Protein AF-A0A1X6ZEK3-F1 (afdb_monomer_lite)

Secondary structure (DSSP, 8-state):
-----THHHHHHHHHHHHHHHHHHHHHHHHHHHHHHHHHHHHHHHHHHHHHHHHHHHHHHHHHHS----S---HHHHHHHHHHHHHHHHHHHHHHHHHHHHHHHHHHHHHHHHHHHHHHHHTTHHHHHHHHHTTPPPSS--HHHHHHHHHHHHHHHHHHHHHHHHHHHH-TT--HHHHHHHHHHHHHHHHHHHHHHHHHHH-PPPP-----TTS-----------

Organism: NCBI:txid1247867

Radius of gyration: 30.58 Å; chains: 1; bounding box: 97×25×95 Å

Sequence (225 aa):
MACKDNSTIDDEERTTLLEDFNLLRSRIEHEDTLVNHRLSWLMSFMGFLFAAYAFSFMAEATSLGVDIPGNSNSDQAAGIISLQKSIKVMRVLMELIGVGAAAVALLGICAANRATLDSTEGSDGKFEKLREYHFLFPIGHKATNRAGMIASTLFPCIIFTFWSTLLLTNKYAEPSDIAMVAVVILFFVLIFAFVVFECLLKTPKPNTIPNNASSKGSKGDADVH

pLDDT: mean 82.93, std 11.45, range [53.16, 98.0]

Foldseek 3Di:
DDDDPPVVVVVVLVVVLVVLLVVLLVLLVVLVVVLVVLLVVLVVLVVVLVVLLVVLVVVVVVLVPPPPPDDDDPVVVVVSVVVNVVSLVVNLVSLVVQLVSLVVSLVSLLVSLVVNVVSVVVCVVVCVVVVVVVDDDSDPDPVVSLVVSCVSNVSSVVSNVVSLVVNLPSPPQDPVNNVVSVVVVVVVVVVVVVSCCCSPVPDPDPPPPPPPVDDPPDDDDDDDD

Structure (mmCIF, N/CA/C/O backbone):
data_AF-A0A1X6ZEK3-F1
#
_entry.id   AF-A0A1X6ZEK3-F1
#
loop_
_atom_site.group_PDB
_atom_site.id
_atom_site.type_symbol
_atom_site.label_atom_id
_atom_site.label_alt_id
_atom_site.label_comp_id
_atom_site.label_asym_id
_atom_site.label_entity_id
_atom_site.label_seq_id
_atom_site.pdbx_PDB_ins_code
_atom_site.Cartn_x
_atom_site.Cartn_y
_atom_site.Cartn_z
_atom_site.occupancy
_atom_site.B_iso_or_equiv
_atom_site.auth_seq_id
_atom_site.auth_comp_id
_atom_site.auth_asym_id
_atom_site.auth_atom_id
_atom_site.pdbx_PDB_model_num
ATOM 1 N N . MET A 1 1 ? -32.793 -13.549 55.809 1.00 59.78 1 MET A N 1
ATOM 2 C CA . MET A 1 1 ? -32.823 -12.628 54.656 1.00 59.78 1 MET A CA 1
ATOM 3 C C . MET A 1 1 ? -31.425 -12.044 54.543 1.00 59.78 1 MET A C 1
ATOM 5 O O . MET A 1 1 ? -31.070 -11.191 55.340 1.00 59.78 1 MET A O 1
ATOM 9 N N . ALA A 1 2 ? -30.576 -12.642 53.707 1.00 59.53 2 ALA A N 1
ATOM 10 C CA . ALA A 1 2 ? -29.185 -12.222 53.563 1.00 59.53 2 ALA A CA 1
ATOM 11 C C . ALA A 1 2 ? -29.138 -11.063 52.561 1.00 59.53 2 ALA A C 1
ATOM 13 O O . ALA A 1 2 ? -29.513 -11.243 51.403 1.00 59.53 2 ALA A O 1
ATOM 14 N N . CYS A 1 3 ? -28.747 -9.877 53.026 1.00 60.38 3 CYS A N 1
ATOM 15 C CA . CYS A 1 3 ? -28.446 -8.750 52.153 1.00 60.38 3 CYS A CA 1
ATOM 16 C C . CYS A 1 3 ? -27.165 -9.116 51.395 1.00 60.38 3 CYS A C 1
ATOM 18 O O . CYS A 1 3 ? -26.126 -9.327 52.017 1.00 60.38 3 CYS A O 1
ATOM 20 N N . LYS A 1 4 ? -27.260 -9.311 50.081 1.00 62.06 4 LYS A N 1
ATOM 21 C CA . LYS A 1 4 ? -26.099 -9.589 49.236 1.00 62.06 4 LYS A CA 1
ATOM 22 C C . LYS A 1 4 ? -25.363 -8.258 49.070 1.00 62.06 4 LYS A C 1
ATOM 24 O O . LYS A 1 4 ? -25.959 -7.313 48.561 1.00 62.06 4 LYS A O 1
ATOM 29 N N . ASP A 1 5 ? -24.132 -8.169 49.569 1.00 68.94 5 ASP A N 1
ATOM 30 C CA . ASP A 1 5 ? -23.333 -6.943 49.509 1.00 68.94 5 ASP A CA 1
ATOM 31 C C . ASP A 1 5 ? -23.137 -6.513 48.052 1.00 68.94 5 ASP A C 1
ATOM 33 O O . ASP A 1 5 ? -22.519 -7.218 47.247 1.00 68.94 5 ASP A O 1
ATOM 37 N N . ASN A 1 6 ? -23.673 -5.336 47.726 1.00 71.25 6 ASN A N 1
ATOM 38 C CA . ASN A 1 6 ? -23.661 -4.742 46.388 1.00 71.25 6 ASN A CA 1
ATOM 39 C C . ASN A 1 6 ? -22.234 -4.473 45.860 1.00 71.25 6 ASN A C 1
ATOM 41 O O . ASN A 1 6 ? -22.070 -4.232 44.671 1.00 71.25 6 ASN A O 1
ATOM 45 N N . SER A 1 7 ? -21.210 -4.526 46.722 1.00 74.81 7 SER A N 1
ATOM 46 C CA . SER A 1 7 ? -19.799 -4.345 46.355 1.00 74.81 7 SER A CA 1
ATOM 47 C C . SER A 1 7 ? -19.230 -5.509 45.541 1.00 74.81 7 SER A C 1
ATOM 49 O O . SER A 1 7 ? -18.422 -5.291 44.651 1.00 74.81 7 SER A O 1
ATOM 51 N N . THR A 1 8 ? -19.682 -6.740 45.793 1.00 75.31 8 THR A N 1
ATOM 52 C CA . THR A 1 8 ? -19.134 -7.934 45.117 1.00 75.31 8 THR A CA 1
ATOM 53 C C . THR A 1 8 ? -19.543 -8.044 43.648 1.00 75.31 8 THR A C 1
ATOM 55 O O . THR A 1 8 ? -18.807 -8.606 42.843 1.00 75.31 8 THR A O 1
ATOM 58 N N . ILE A 1 9 ? -20.707 -7.492 43.294 1.00 72.94 9 ILE A N 1
ATOM 59 C CA . ILE A 1 9 ? -21.233 -7.503 41.921 1.00 72.94 9 ILE A CA 1
ATOM 60 C C . ILE A 1 9 ? -20.447 -6.520 41.034 1.00 72.94 9 ILE A C 1
ATOM 62 O O . ILE A 1 9 ? -20.229 -6.805 39.859 1.00 72.94 9 ILE A O 1
ATOM 66 N N . ASP A 1 10 ? -19.970 -5.408 41.601 1.00 84.19 10 ASP A N 1
ATOM 67 C CA . ASP A 1 10 ? -19.158 -4.411 40.886 1.00 84.19 10 ASP A CA 1
ATOM 68 C C . ASP A 1 10 ? -17.752 -4.946 40.555 1.00 84.19 10 ASP A C 1
ATOM 70 O O . ASP A 1 10 ? -17.230 -4.707 39.468 1.00 84.19 10 ASP A O 1
ATOM 74 N N . ASP A 1 11 ? -17.160 -5.754 41.443 1.00 88.50 11 ASP A N 1
ATOM 75 C CA . ASP A 1 11 ? -15.831 -6.340 41.221 1.00 88.50 11 ASP A CA 1
ATOM 76 C C . ASP A 1 11 ? -15.820 -7.376 40.076 1.00 88.50 11 ASP A C 1
ATOM 78 O O . ASP A 1 11 ? -14.885 -7.416 39.268 1.00 88.50 11 ASP A O 1
ATOM 82 N N . GLU A 1 12 ? -16.866 -8.200 39.957 1.00 90.31 12 GLU A N 1
ATOM 83 C CA . GLU A 1 12 ? -17.009 -9.163 38.853 1.00 90.31 12 GLU A CA 1
ATOM 84 C C . GLU A 1 12 ? -17.250 -8.447 37.509 1.00 90.31 12 GLU A C 1
ATOM 86 O O . GLU A 1 12 ? -16.590 -8.745 36.510 1.00 90.31 12 GLU A O 1
ATOM 91 N N . GLU A 1 13 ? -18.120 -7.429 37.472 1.00 89.12 13 GLU A N 1
ATOM 92 C CA . GLU A 1 13 ? -18.321 -6.619 36.259 1.00 89.12 13 GLU A CA 1
ATOM 93 C C . GLU A 1 13 ? -17.020 -5.898 35.863 1.00 89.12 13 GLU A C 1
ATOM 95 O O . GLU A 1 13 ? -16.630 -5.890 34.695 1.00 89.12 13 GLU A O 1
ATOM 100 N N . ARG A 1 14 ? -16.275 -5.362 36.832 1.00 86.00 14 ARG A N 1
ATOM 101 C CA . ARG A 1 14 ? -15.003 -4.681 36.574 1.00 86.00 14 ARG A CA 1
ATOM 102 C C . ARG A 1 14 ? -13.928 -5.609 36.012 1.00 86.00 14 ARG A C 1
ATOM 104 O O . ARG A 1 14 ? -13.191 -5.200 35.114 1.00 86.00 14 ARG A O 1
ATOM 111 N N . THR A 1 15 ? -13.801 -6.827 36.536 1.00 89.88 15 THR A N 1
ATOM 112 C CA . THR A 1 15 ? -12.803 -7.795 36.046 1.00 89.88 15 THR A CA 1
ATOM 113 C C . THR A 1 15 ? -13.112 -8.236 34.619 1.00 89.88 15 THR A C 1
ATOM 115 O O . THR A 1 15 ? -12.223 -8.182 33.771 1.00 89.88 15 THR A O 1
ATOM 118 N N . THR A 1 16 ? -14.375 -8.543 34.313 1.00 90.75 16 THR A N 1
ATOM 119 C CA . THR A 1 16 ? -14.798 -8.898 32.945 1.00 90.75 16 THR A CA 1
ATOM 120 C C . THR A 1 16 ? -14.587 -7.750 31.952 1.00 90.75 16 THR A C 1
ATOM 122 O O . THR A 1 16 ? -14.058 -7.960 30.863 1.00 90.75 16 THR A O 1
ATOM 125 N N . LEU A 1 17 ? -14.894 -6.509 32.343 1.00 88.62 17 LEU A N 1
ATOM 126 C CA . LEU A 1 17 ? -14.620 -5.315 31.539 1.00 88.62 17 LEU A CA 1
ATOM 127 C C . LEU A 1 17 ? -13.120 -5.103 31.277 1.00 88.62 17 LEU A C 1
ATOM 129 O O . LEU A 1 17 ? -12.734 -4.674 30.186 1.00 88.62 17 LEU A O 1
ATOM 133 N N . LEU A 1 18 ? -12.270 -5.403 32.261 1.00 88.75 18 LEU A N 1
ATOM 134 C CA . LEU A 1 18 ? -10.818 -5.316 32.121 1.00 88.75 18 LEU A CA 1
ATOM 135 C C . LEU A 1 18 ? -10.269 -6.404 31.185 1.00 88.75 18 LEU A C 1
ATOM 137 O O . LEU A 1 18 ? -9.367 -6.136 30.391 1.00 88.75 18 LEU A O 1
ATOM 141 N N . GLU A 1 19 ? -10.809 -7.619 31.254 1.00 91.88 19 GLU A N 1
ATOM 142 C CA . GLU A 1 19 ? -10.467 -8.708 30.335 1.00 91.88 19 GLU A CA 1
ATOM 143 C C . GLU A 1 19 ? -10.870 -8.370 28.894 1.00 91.88 19 GLU A C 1
ATOM 145 O O . GLU A 1 19 ? -10.028 -8.444 27.994 1.00 91.88 19 GLU A O 1
ATOM 150 N N . ASP A 1 20 ? -12.102 -7.891 28.686 1.00 90.44 20 ASP A N 1
ATOM 151 C CA . ASP A 1 20 ? -12.598 -7.413 27.388 1.00 90.44 20 ASP A CA 1
ATOM 152 C C . ASP A 1 20 ? -11.715 -6.280 26.833 1.00 90.44 20 ASP A C 1
ATOM 154 O O . ASP A 1 20 ? -11.381 -6.257 25.643 1.00 90.44 20 ASP A O 1
ATOM 158 N N . PHE A 1 21 ? -11.293 -5.347 27.694 1.00 89.81 21 PHE A N 1
ATOM 159 C CA . PHE A 1 21 ? -10.379 -4.263 27.330 1.00 89.81 21 PHE A CA 1
ATOM 160 C C . PHE A 1 21 ? -9.016 -4.787 26.866 1.00 89.81 21 PHE A C 1
ATOM 162 O O . PHE A 1 21 ? -8.515 -4.376 25.816 1.00 89.81 21 PHE A O 1
ATOM 169 N N . ASN A 1 22 ? -8.409 -5.694 27.635 1.00 91.31 22 ASN A N 1
ATOM 170 C CA . ASN A 1 22 ? -7.097 -6.257 27.320 1.00 91.31 22 ASN A CA 1
ATOM 171 C C . ASN A 1 22 ? -7.134 -7.070 26.021 1.00 91.31 22 ASN A C 1
ATOM 173 O O . ASN A 1 22 ? -6.210 -6.979 25.210 1.00 91.31 22 ASN A O 1
ATOM 177 N N . LEU A 1 23 ? -8.220 -7.810 25.790 1.00 92.62 23 LEU A N 1
ATOM 178 C CA . LEU A 1 23 ? -8.438 -8.555 24.556 1.00 92.62 23 LEU A CA 1
ATOM 179 C C . LEU A 1 23 ? -8.565 -7.614 23.355 1.00 92.62 23 LEU A C 1
ATOM 181 O O . LEU A 1 23 ? -7.888 -7.816 22.343 1.00 92.62 23 LEU A O 1
ATOM 185 N N . LEU A 1 24 ? -9.383 -6.560 23.465 1.00 91.38 24 LEU A N 1
ATOM 186 C CA . LEU A 1 24 ? -9.527 -5.566 22.400 1.00 91.38 24 LEU A CA 1
ATOM 187 C C . LEU A 1 24 ? -8.185 -4.898 22.082 1.00 91.38 24 LEU A C 1
ATOM 189 O O . LEU A 1 24 ? -7.806 -4.792 20.915 1.00 91.38 24 LEU A O 1
ATOM 193 N N . ARG A 1 25 ? -7.451 -4.478 23.116 1.00 91.94 25 ARG A N 1
ATOM 194 C CA . ARG A 1 25 ? -6.132 -3.862 22.967 1.00 91.94 25 ARG A CA 1
ATOM 195 C C . ARG A 1 25 ? -5.156 -4.789 22.247 1.00 91.94 25 ARG A C 1
ATOM 197 O O . ARG A 1 25 ? -4.536 -4.366 21.276 1.00 91.94 25 ARG A O 1
ATOM 204 N N . SER A 1 26 ? -5.059 -6.045 22.679 1.00 93.88 26 SER A N 1
ATOM 205 C CA . SER A 1 26 ? -4.182 -7.040 22.054 1.00 93.88 26 SER A CA 1
ATOM 206 C C . SER A 1 26 ? -4.518 -7.249 20.574 1.00 93.88 26 SER A C 1
ATOM 208 O O . SER A 1 26 ? -3.619 -7.338 19.738 1.00 93.88 26 SER A O 1
ATOM 210 N N . ARG A 1 27 ? -5.810 -7.247 20.223 1.00 92.94 27 ARG A N 1
ATOM 211 C CA . ARG A 1 27 ? -6.257 -7.343 18.830 1.00 92.94 27 ARG A CA 1
ATOM 212 C C . ARG A 1 27 ? -5.827 -6.135 17.996 1.00 92.94 27 ARG A C 1
ATOM 214 O O . ARG A 1 27 ? -5.348 -6.317 16.882 1.00 92.94 27 ARG A O 1
ATOM 221 N N . ILE A 1 28 ? -5.968 -4.921 18.523 1.00 91.50 28 ILE A N 1
ATOM 222 C CA . ILE A 1 28 ? -5.548 -3.696 17.825 1.00 91.50 28 ILE A CA 1
ATOM 223 C C . ILE A 1 28 ? -4.029 -3.681 17.621 1.00 91.50 28 ILE A C 1
ATOM 225 O O . ILE A 1 28 ? -3.567 -3.405 16.518 1.00 91.50 28 ILE A O 1
ATOM 229 N N . GLU A 1 29 ? -3.257 -4.017 18.658 1.00 93.12 29 GLU A N 1
ATOM 230 C CA . GLU A 1 29 ? -1.792 -4.103 18.577 1.00 93.12 29 GLU A CA 1
ATOM 231 C C . GLU A 1 29 ? -1.347 -5.148 17.539 1.00 93.12 29 GLU A C 1
ATOM 233 O O . GLU A 1 29 ? -0.389 -4.922 16.795 1.00 93.12 29 GLU A O 1
ATOM 238 N N . HIS A 1 30 ? -2.070 -6.267 17.435 1.00 94.69 30 HIS A N 1
ATOM 239 C CA . HIS A 1 30 ? -1.822 -7.282 16.415 1.00 94.69 30 HIS A CA 1
ATOM 240 C C . HIS A 1 30 ? -2.068 -6.763 14.988 1.00 94.69 30 HIS A C 1
ATOM 242 O O . HIS A 1 30 ? -1.213 -6.948 14.120 1.00 94.69 30 HIS A O 1
ATOM 248 N N . GLU A 1 31 ? -3.194 -6.087 14.738 1.00 93.25 31 GLU A N 1
ATOM 249 C CA . GLU A 1 31 ? -3.510 -5.524 13.415 1.00 93.25 31 GLU A CA 1
ATOM 250 C C . GLU A 1 31 ? -2.538 -4.403 13.012 1.00 93.25 31 GLU A C 1
ATOM 252 O O . GLU A 1 31 ? -2.098 -4.350 11.862 1.00 93.25 31 GLU A O 1
ATOM 257 N N . ASP A 1 32 ? -2.137 -3.540 13.951 1.00 93.12 32 ASP A N 1
ATOM 258 C CA . ASP A 1 32 ? -1.147 -2.485 13.695 1.00 93.12 32 ASP A CA 1
ATOM 259 C C . ASP A 1 32 ? 0.229 -3.078 13.358 1.00 93.12 32 ASP A C 1
ATOM 261 O O . ASP A 1 32 ? 0.871 -2.705 12.372 1.00 93.12 32 ASP A O 1
ATOM 265 N N . THR A 1 33 ? 0.641 -4.108 14.103 1.00 95.38 33 THR A N 1
ATOM 266 C CA . THR A 1 33 ? 1.864 -4.868 13.815 1.00 95.38 33 THR A CA 1
ATOM 267 C C . THR A 1 33 ? 1.811 -5.490 12.417 1.00 95.38 33 THR A C 1
ATOM 269 O O . THR A 1 33 ? 2.791 -5.443 11.668 1.00 95.38 33 THR A O 1
ATOM 272 N N . LEU A 1 34 ? 0.654 -6.024 12.017 1.00 94.12 34 LEU A N 1
ATOM 273 C CA . LEU A 1 34 ? 0.447 -6.603 10.693 1.00 94.12 34 LEU A CA 1
ATOM 274 C C . LEU A 1 34 ? 0.544 -5.551 9.574 1.00 94.12 34 LEU A C 1
ATOM 276 O O . LEU A 1 34 ? 1.165 -5.813 8.538 1.00 94.12 34 LEU A O 1
ATOM 280 N N . VAL A 1 35 ? -0.021 -4.356 9.773 1.00 94.50 35 VAL A N 1
ATOM 281 C CA . VAL A 1 35 ? 0.117 -3.217 8.848 1.00 94.50 35 VAL A CA 1
ATOM 282 C C . VAL A 1 35 ? 1.578 -2.791 8.730 1.00 94.50 35 VAL A C 1
ATOM 284 O O . VAL A 1 35 ? 2.082 -2.651 7.612 1.00 94.50 35 VAL A O 1
ATOM 287 N N . ASN A 1 36 ? 2.280 -2.653 9.854 1.00 95.62 36 ASN A N 1
ATOM 288 C CA . ASN A 1 36 ? 3.686 -2.265 9.874 1.00 95.62 36 ASN A CA 1
ATOM 289 C C . ASN A 1 36 ? 4.570 -3.280 9.128 1.00 95.62 36 ASN A C 1
ATOM 291 O O . ASN A 1 36 ? 5.393 -2.896 8.295 1.00 95.62 36 ASN A O 1
ATOM 295 N N . HIS A 1 37 ? 4.347 -4.584 9.331 1.00 96.31 37 HIS A N 1
ATOM 296 C CA . HIS A 1 37 ? 5.044 -5.619 8.567 1.00 96.31 37 HIS A CA 1
ATOM 297 C C . HIS A 1 37 ? 4.778 -5.500 7.064 1.00 96.31 37 HIS A C 1
ATOM 299 O O . HIS A 1 37 ? 5.722 -5.551 6.278 1.00 96.31 37 HIS A O 1
ATOM 305 N N . ARG A 1 38 ? 3.524 -5.304 6.641 1.00 95.38 38 ARG A N 1
ATOM 306 C CA . ARG A 1 38 ? 3.174 -5.155 5.216 1.00 95.38 38 ARG A CA 1
ATOM 307 C C . ARG A 1 38 ? 3.842 -3.936 4.580 1.00 95.38 38 ARG A C 1
ATOM 309 O O . ARG A 1 38 ? 4.362 -4.046 3.472 1.00 95.38 38 ARG A O 1
ATOM 316 N N . LEU A 1 39 ? 3.868 -2.803 5.281 1.00 95.75 39 LEU A N 1
ATOM 317 C CA . LEU A 1 39 ? 4.558 -1.593 4.826 1.00 95.75 39 LEU A CA 1
ATOM 318 C C . LEU A 1 39 ? 6.073 -1.798 4.739 1.00 95.75 39 LEU A C 1
ATOM 320 O O . LEU A 1 39 ? 6.688 -1.389 3.756 1.00 95.75 39 LEU A O 1
ATOM 324 N N . SER A 1 40 ? 6.667 -2.471 5.726 1.00 97.38 40 SER A N 1
ATOM 325 C CA . SER A 1 40 ? 8.092 -2.805 5.725 1.00 97.38 40 SER A CA 1
ATOM 326 C C . SER A 1 40 ? 8.462 -3.705 4.540 1.00 97.38 40 SER A C 1
ATOM 328 O O . SER A 1 40 ? 9.387 -3.383 3.794 1.00 97.38 40 SER A O 1
ATOM 330 N N . TRP A 1 41 ? 7.685 -4.766 4.289 1.00 96.50 41 TRP A N 1
ATOM 331 C CA . TRP A 1 41 ? 7.876 -5.649 3.133 1.00 96.50 41 TRP A CA 1
ATOM 332 C C . TRP A 1 41 ? 7.739 -4.909 1.804 1.00 96.50 41 TRP A C 1
ATOM 334 O O . TRP A 1 41 ? 8.581 -5.075 0.919 1.00 96.50 41 TRP A O 1
ATOM 344 N N . LEU A 1 42 ? 6.714 -4.062 1.675 1.00 96.19 42 LEU A N 1
ATOM 345 C CA . LEU A 1 42 ? 6.533 -3.218 0.500 1.00 96.19 42 LEU A CA 1
ATOM 346 C C . LEU A 1 42 ? 7.764 -2.330 0.281 1.00 96.19 42 LEU A C 1
ATOM 348 O O . LEU A 1 42 ? 8.277 -2.267 -0.831 1.00 96.19 42 LEU A O 1
ATOM 352 N N . MET A 1 43 ? 8.277 -1.693 1.334 1.00 97.25 43 MET A N 1
ATOM 353 C CA . MET A 1 43 ? 9.445 -0.815 1.254 1.00 97.25 43 MET A CA 1
ATOM 354 C C . MET A 1 43 ? 10.711 -1.526 0.796 1.00 97.25 43 MET A C 1
ATOM 356 O O . MET A 1 43 ? 11.396 -1.045 -0.109 1.00 97.25 43 MET A O 1
ATOM 360 N N . SER A 1 44 ? 11.012 -2.684 1.381 1.00 98.00 44 SER A N 1
ATOM 361 C CA . SER A 1 44 ? 12.161 -3.489 0.968 1.00 98.00 44 SER A CA 1
ATOM 362 C C . SER A 1 44 ? 12.043 -3.926 -0.492 1.00 98.00 44 SER A C 1
ATOM 364 O O . SER A 1 44 ? 13.012 -3.833 -1.247 1.00 98.00 44 SER A O 1
ATOM 366 N N . PHE A 1 45 ? 10.847 -4.342 -0.914 1.00 97.38 45 PHE A N 1
ATOM 367 C CA . PHE A 1 45 ? 10.595 -4.754 -2.289 1.00 97.38 45 PHE A CA 1
ATOM 368 C C . PHE A 1 45 ? 10.736 -3.598 -3.285 1.00 97.38 45 PHE A C 1
ATOM 370 O O . PHE A 1 45 ? 11.364 -3.756 -4.331 1.00 97.38 45 PHE A O 1
ATOM 377 N N . MET A 1 46 ? 10.229 -2.413 -2.938 1.00 96.62 46 MET A N 1
ATOM 378 C CA . MET A 1 46 ? 10.402 -1.221 -3.766 1.00 96.62 46 MET A CA 1
ATOM 379 C C . MET A 1 46 ? 11.870 -0.829 -3.889 1.00 96.62 46 MET A C 1
ATOM 3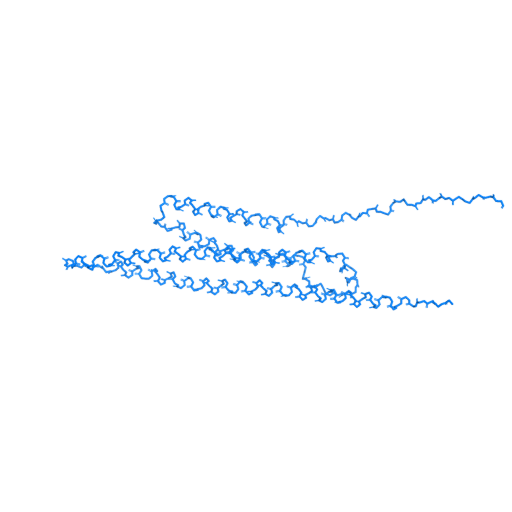81 O O . MET A 1 46 ? 12.314 -0.540 -4.995 1.00 96.62 46 MET A O 1
ATOM 385 N N . GLY A 1 47 ? 12.650 -0.890 -2.806 1.00 98.00 47 GLY A N 1
ATOM 386 C CA . GLY A 1 47 ? 14.094 -0.647 -2.860 1.00 98.00 47 GLY A CA 1
ATOM 387 C C . GLY A 1 47 ? 14.816 -1.582 -3.837 1.00 98.00 47 GLY A C 1
ATOM 388 O O . GLY A 1 47 ? 15.638 -1.130 -4.637 1.00 98.00 47 GLY A O 1
ATOM 389 N N . PHE A 1 48 ? 14.458 -2.869 -3.832 1.00 97.88 48 PHE A N 1
ATOM 390 C CA . PHE A 1 48 ? 14.991 -3.842 -4.787 1.00 97.88 48 PHE A CA 1
ATOM 391 C C . PHE A 1 48 ? 14.593 -3.518 -6.234 1.00 97.88 48 PHE A C 1
ATOM 393 O O . PHE A 1 48 ? 15.456 -3.489 -7.115 1.00 97.88 48 PHE A O 1
ATOM 400 N N . LEU A 1 49 ? 13.313 -3.222 -6.484 1.00 97.06 49 LEU A N 1
ATOM 401 C CA . LEU A 1 49 ? 12.835 -2.846 -7.816 1.00 97.06 49 LEU A CA 1
ATOM 402 C C . LEU A 1 49 ? 13.503 -1.569 -8.330 1.00 97.06 49 LEU A C 1
ATOM 404 O O . LEU A 1 49 ? 13.875 -1.510 -9.498 1.00 97.06 49 LEU A O 1
ATOM 408 N N . PHE A 1 50 ? 13.706 -0.568 -7.472 1.00 96.81 50 PHE A N 1
ATOM 409 C CA . PHE A 1 50 ? 14.405 0.664 -7.830 1.00 96.81 50 PHE A CA 1
ATOM 410 C C . PHE A 1 50 ? 15.852 0.408 -8.245 1.00 96.81 50 PHE A C 1
ATOM 412 O O . PHE A 1 50 ? 16.299 0.934 -9.266 1.00 96.81 50 PHE A O 1
ATOM 419 N N . ALA A 1 51 ? 16.576 -0.423 -7.493 1.00 98.00 51 ALA A N 1
ATOM 420 C CA . ALA A 1 51 ? 17.934 -0.810 -7.850 1.00 98.00 51 ALA A CA 1
ATOM 421 C C . ALA A 1 51 ? 17.963 -1.545 -9.200 1.00 98.00 51 ALA A C 1
ATOM 423 O O . ALA A 1 51 ? 18.725 -1.167 -10.090 1.00 98.00 51 ALA A O 1
ATOM 424 N N . ALA A 1 52 ? 17.097 -2.544 -9.388 1.00 96.94 52 ALA A N 1
ATOM 425 C CA . ALA A 1 52 ? 17.003 -3.296 -10.639 1.00 96.94 52 ALA A CA 1
ATOM 426 C C . ALA A 1 52 ? 16.639 -2.395 -11.834 1.00 96.94 52 ALA A C 1
ATOM 428 O O . ALA A 1 52 ? 17.239 -2.500 -12.908 1.00 96.94 52 ALA A O 1
ATOM 429 N N . TYR A 1 53 ? 15.720 -1.449 -11.631 1.00 95.56 53 TYR A N 1
ATOM 430 C CA . TYR A 1 53 ? 15.346 -0.454 -12.628 1.00 95.56 53 TYR A CA 1
ATOM 431 C C . TYR A 1 53 ? 16.537 0.436 -13.008 1.00 95.56 53 TYR A C 1
ATOM 433 O O . TYR A 1 53 ? 16.832 0.587 -14.196 1.00 95.56 53 TYR A O 1
ATOM 441 N N . ALA A 1 54 ? 17.277 0.960 -12.025 1.00 96.31 54 ALA A N 1
ATOM 442 C CA . ALA A 1 54 ? 18.466 1.779 -12.257 1.00 96.31 54 ALA A CA 1
ATOM 443 C C . ALA A 1 54 ? 19.570 1.011 -13.005 1.00 96.31 54 ALA A C 1
ATOM 445 O O . ALA A 1 54 ? 20.152 1.540 -13.954 1.00 96.31 54 ALA A O 1
ATOM 446 N N . PHE A 1 55 ? 19.812 -0.256 -12.652 1.00 96.50 55 PHE A N 1
ATOM 447 C CA . PHE A 1 55 ? 20.737 -1.117 -13.395 1.00 96.50 55 PHE A CA 1
ATOM 448 C C . PHE A 1 55 ? 20.287 -1.328 -14.843 1.00 96.50 55 PHE A C 1
ATOM 450 O O . PHE A 1 55 ? 21.106 -1.238 -15.757 1.00 96.50 55 PHE A O 1
ATOM 457 N N . SER A 1 56 ? 18.988 -1.541 -15.078 1.00 95.31 56 SER A N 1
ATOM 458 C CA . SER A 1 56 ? 18.450 -1.665 -16.439 1.00 95.31 56 SER A CA 1
ATOM 459 C C . SER A 1 56 ? 18.651 -0.390 -17.263 1.00 95.31 56 SER A C 1
ATOM 461 O O . SER A 1 56 ? 18.892 -0.460 -18.466 1.00 95.31 56 SER A O 1
ATOM 463 N N . PHE A 1 57 ? 18.562 0.779 -16.624 1.00 93.06 57 PHE A N 1
ATOM 464 C CA . PHE A 1 57 ? 18.785 2.073 -17.262 1.00 93.06 57 PHE A CA 1
ATOM 465 C C . PHE A 1 57 ? 20.261 2.276 -17.616 1.00 93.06 57 PHE A C 1
ATOM 467 O O . PHE A 1 57 ? 20.585 2.697 -18.724 1.00 93.06 57 PHE A O 1
ATOM 474 N N . MET A 1 58 ? 21.164 1.897 -16.710 1.00 94.69 58 MET A N 1
ATOM 475 C CA . MET A 1 58 ? 22.604 1.943 -16.956 1.00 94.69 58 MET A CA 1
ATOM 476 C C . MET A 1 58 ? 23.018 1.012 -18.104 1.00 94.69 58 MET A C 1
ATOM 478 O O . MET A 1 58 ? 23.771 1.429 -18.980 1.00 94.69 58 MET A O 1
ATOM 482 N N . ALA A 1 59 ? 22.479 -0.210 -18.148 1.00 91.69 59 ALA A N 1
ATOM 483 C CA . ALA A 1 59 ? 22.740 -1.159 -19.231 1.00 91.69 59 ALA A CA 1
ATOM 484 C C . ALA A 1 59 ? 22.289 -0.623 -20.603 1.00 91.69 59 ALA A C 1
ATOM 486 O O . ALA A 1 59 ? 22.989 -0.798 -21.602 1.00 91.69 59 ALA A O 1
ATOM 487 N N . GLU A 1 60 ? 21.150 0.076 -20.657 1.00 90.38 60 GLU A N 1
ATOM 488 C CA . GLU A 1 60 ? 20.684 0.742 -21.876 1.00 90.38 60 GLU A CA 1
ATOM 489 C C . GLU A 1 60 ? 21.636 1.869 -22.303 1.00 90.38 60 GLU A C 1
ATOM 491 O O . GLU A 1 60 ? 22.040 1.910 -23.466 1.00 90.38 60 GLU A O 1
ATOM 496 N N . ALA A 1 61 ? 22.059 2.728 -21.371 1.00 90.12 61 ALA A N 1
ATOM 497 C CA . ALA A 1 61 ? 22.998 3.813 -21.651 1.00 90.12 61 ALA A CA 1
ATOM 498 C C . ALA A 1 61 ? 24.341 3.294 -22.193 1.00 90.12 61 ALA A C 1
ATOM 500 O O . ALA A 1 61 ? 24.860 3.827 -23.174 1.00 90.12 61 ALA A O 1
ATOM 501 N N . THR A 1 62 ? 24.878 2.213 -21.618 1.00 90.25 62 THR A N 1
ATOM 502 C CA . THR A 1 62 ? 26.098 1.572 -22.127 1.00 90.25 62 THR A CA 1
ATOM 503 C C . THR A 1 62 ? 25.894 0.990 -23.524 1.00 90.25 62 THR A C 1
ATOM 505 O O . THR A 1 62 ? 26.790 1.101 -24.354 1.00 90.25 62 THR A O 1
ATOM 508 N N . SER A 1 63 ? 24.716 0.431 -23.827 1.00 86.31 63 SER A N 1
ATOM 509 C CA . SER A 1 63 ? 24.422 -0.102 -25.166 1.00 86.31 63 SER A CA 1
ATOM 510 C C . SER A 1 63 ? 24.363 0.975 -26.256 1.00 86.31 63 SER A C 1
ATOM 512 O O . SER A 1 63 ? 24.677 0.683 -27.405 1.00 86.31 63 SER A O 1
ATOM 514 N N . LEU A 1 64 ? 23.987 2.211 -25.903 1.00 83.31 64 LEU A N 1
ATOM 515 C CA . LEU A 1 64 ? 23.929 3.348 -26.830 1.00 83.31 64 LEU A CA 1
ATOM 516 C C . LEU A 1 64 ? 25.303 3.977 -27.093 1.00 83.31 64 LEU A C 1
ATOM 518 O O . LEU A 1 64 ? 25.494 4.586 -28.137 1.00 83.31 64 LEU A O 1
ATOM 522 N N . GLY A 1 65 ? 26.251 3.841 -26.161 1.00 80.44 65 GLY A N 1
ATOM 523 C CA . GLY A 1 65 ? 27.601 4.399 -26.292 1.00 80.44 65 GLY A CA 1
ATOM 524 C C . GLY A 1 65 ? 28.557 3.575 -27.161 1.00 80.44 65 GLY A C 1
ATOM 525 O O . GLY A 1 65 ? 29.678 4.015 -27.411 1.00 80.44 65 GLY A O 1
ATOM 526 N N . VAL A 1 66 ? 28.150 2.384 -27.612 1.00 77.19 66 VAL A N 1
ATOM 527 C CA . VAL A 1 66 ? 28.945 1.549 -28.523 1.00 77.19 66 VAL A CA 1
ATOM 528 C C . VAL A 1 66 ? 28.648 1.971 -29.963 1.00 77.19 66 VAL A C 1
ATOM 530 O O . VAL A 1 66 ? 27.938 1.286 -30.696 1.00 77.19 66 VAL A O 1
ATOM 533 N N . ASP A 1 67 ? 29.197 3.111 -30.377 1.00 70.81 67 ASP A N 1
ATOM 534 C CA . ASP A 1 67 ? 29.317 3.427 -31.801 1.00 70.81 67 ASP A CA 1
ATOM 535 C C . ASP A 1 67 ? 30.308 2.431 -32.412 1.00 70.81 67 ASP A C 1
ATOM 537 O O . ASP A 1 67 ? 31.491 2.441 -32.069 1.00 70.81 67 ASP A O 1
ATOM 541 N N . ILE A 1 68 ? 29.837 1.532 -33.283 1.00 65.94 68 ILE A N 1
ATOM 542 C CA . ILE A 1 68 ? 30.720 0.591 -33.981 1.00 65.94 68 ILE A CA 1
ATOM 543 C C . ILE A 1 68 ? 31.229 1.257 -35.267 1.00 65.94 68 ILE A C 1
ATOM 545 O O . ILE A 1 68 ? 30.460 1.392 -36.223 1.00 65.94 68 ILE A O 1
ATOM 549 N N . PRO A 1 69 ? 32.508 1.666 -35.347 1.00 67.44 69 PRO A N 1
ATOM 550 C CA . PRO A 1 69 ? 33.056 2.232 -36.569 1.00 67.44 69 PRO A CA 1
ATOM 551 C C . PRO A 1 69 ? 33.152 1.166 -37.675 1.00 67.44 69 PRO A C 1
ATOM 553 O O . PRO A 1 69 ? 34.026 0.304 -37.671 1.00 67.44 69 PRO A O 1
ATOM 556 N N . GLY A 1 70 ? 32.239 1.250 -38.645 1.00 67.19 70 GLY A N 1
ATOM 557 C CA . GLY A 1 70 ? 32.469 1.005 -40.076 1.00 67.19 70 GLY A CA 1
ATOM 558 C C . GLY A 1 70 ? 32.781 -0.406 -40.593 1.00 67.19 70 GLY A C 1
ATOM 559 O O . GLY A 1 70 ? 32.845 -0.559 -41.808 1.00 67.19 70 GLY A O 1
ATOM 560 N N . ASN A 1 71 ? 32.967 -1.429 -39.754 1.00 65.38 71 ASN A N 1
ATOM 561 C CA . ASN A 1 71 ? 33.283 -2.789 -40.231 1.00 65.38 71 ASN A CA 1
ATOM 562 C C . ASN A 1 71 ? 32.697 -3.914 -39.352 1.00 65.38 71 ASN A C 1
ATOM 564 O O . ASN A 1 71 ? 33.296 -4.980 -39.210 1.00 65.38 71 ASN A O 1
ATOM 568 N N . SER A 1 72 ? 31.555 -3.678 -38.700 1.00 61.84 72 SER A N 1
ATOM 569 C CA . SER A 1 72 ? 30.900 -4.698 -37.874 1.00 61.84 72 SER A CA 1
ATOM 570 C C . SER A 1 72 ? 30.326 -5.818 -38.731 1.00 61.84 72 SER A C 1
ATOM 572 O O . SER A 1 72 ? 29.430 -5.606 -39.547 1.00 61.84 72 SER A O 1
ATOM 574 N N . ASN A 1 73 ? 30.791 -7.037 -38.467 1.00 78.88 73 ASN A N 1
ATOM 575 C CA . ASN A 1 73 ? 30.114 -8.261 -38.878 1.00 78.88 73 ASN A CA 1
ATOM 576 C C . ASN A 1 73 ? 28.631 -8.166 -38.471 1.00 78.88 73 ASN A C 1
ATOM 578 O O . ASN A 1 73 ? 28.320 -7.880 -37.310 1.00 78.88 73 ASN A O 1
ATOM 582 N N . SER A 1 74 ? 27.721 -8.401 -39.420 1.00 79.62 74 SER A N 1
ATOM 583 C CA . SER A 1 74 ? 26.258 -8.304 -39.263 1.00 79.62 74 SER A CA 1
ATOM 584 C C . SER A 1 74 ? 25.704 -9.071 -38.059 1.00 79.62 74 SER A C 1
ATOM 586 O O . SER A 1 74 ? 24.675 -8.696 -37.494 1.00 79.62 74 SER A O 1
ATOM 588 N N . ASP A 1 75 ? 26.419 -10.106 -37.625 1.00 83.31 75 ASP A N 1
ATOM 589 C CA . ASP A 1 75 ? 26.041 -10.950 -36.496 1.00 83.31 75 ASP A CA 1
ATOM 590 C C . ASP A 1 75 ? 26.129 -10.204 -35.154 1.00 83.31 75 ASP A C 1
ATOM 592 O O . ASP A 1 75 ? 25.312 -10.421 -34.258 1.00 83.31 75 ASP A O 1
ATOM 596 N N . GLN A 1 76 ? 27.068 -9.259 -35.014 1.00 83.81 76 GLN A N 1
ATOM 597 C CA . GLN A 1 76 ? 27.223 -8.473 -33.787 1.00 83.81 76 GLN A CA 1
ATOM 598 C C . GLN A 1 76 ? 26.075 -7.469 -33.608 1.00 83.81 76 GLN A C 1
ATOM 600 O O . GLN A 1 76 ? 25.592 -7.265 -32.492 1.00 83.81 76 GLN A O 1
ATOM 605 N N . ALA A 1 77 ? 25.592 -6.888 -34.710 1.00 82.75 77 ALA A N 1
ATOM 606 C CA . ALA A 1 77 ? 24.453 -5.973 -34.695 1.00 82.75 77 ALA A CA 1
ATOM 607 C C . ALA A 1 77 ? 23.160 -6.689 -34.263 1.00 82.75 77 ALA A C 1
ATOM 609 O O . ALA A 1 77 ? 22.411 -6.164 -33.437 1.00 82.75 77 ALA A O 1
ATOM 610 N N . ALA A 1 78 ? 22.932 -7.918 -34.743 1.00 86.81 78 ALA A N 1
ATOM 611 C CA . ALA A 1 78 ? 21.788 -8.733 -34.330 1.00 86.81 78 ALA A CA 1
ATOM 612 C C . ALA A 1 78 ? 21.808 -9.041 -32.818 1.00 86.81 78 ALA A C 1
ATOM 614 O O . ALA A 1 78 ? 20.772 -8.953 -32.150 1.00 86.81 78 ALA A O 1
ATOM 615 N N . GLY A 1 79 ? 22.992 -9.323 -32.260 1.00 87.62 79 GLY A N 1
ATOM 616 C CA . GLY A 1 79 ? 23.184 -9.530 -30.822 1.00 87.62 79 GLY A CA 1
ATOM 617 C C . GLY A 1 79 ? 22.744 -8.329 -29.979 1.00 87.62 79 GLY A C 1
ATOM 618 O O . GLY A 1 79 ? 21.944 -8.485 -29.053 1.00 87.62 79 GLY A O 1
ATOM 619 N N . ILE A 1 80 ? 23.198 -7.122 -30.331 1.00 87.12 80 ILE A N 1
ATOM 620 C CA . ILE A 1 80 ? 22.887 -5.887 -29.586 1.00 87.12 80 ILE A CA 1
ATOM 621 C C . ILE A 1 80 ? 21.385 -5.575 -29.631 1.00 87.12 80 ILE A C 1
ATOM 623 O O . ILE A 1 80 ? 20.789 -5.259 -28.598 1.00 87.12 80 ILE A O 1
ATOM 627 N N . ILE A 1 81 ? 20.747 -5.737 -30.795 1.00 87.56 81 ILE A N 1
ATOM 628 C CA . ILE A 1 81 ? 19.299 -5.527 -30.956 1.00 87.56 81 ILE A CA 1
ATOM 629 C C . ILE A 1 81 ? 18.502 -6.478 -30.049 1.00 87.56 81 ILE A C 1
ATOM 631 O O . ILE A 1 81 ? 17.539 -6.064 -29.396 1.00 87.56 81 ILE A O 1
ATOM 635 N N . SER A 1 82 ? 18.909 -7.750 -29.970 1.00 90.38 82 SER A N 1
ATOM 636 C CA . SER A 1 82 ? 18.239 -8.744 -29.122 1.00 90.38 82 SER A CA 1
ATOM 637 C C . SER A 1 82 ? 18.335 -8.394 -27.630 1.00 90.38 82 SER A C 1
ATOM 639 O O . SER A 1 82 ? 17.345 -8.488 -26.898 1.00 90.38 82 SER A O 1
ATOM 641 N N . LEU A 1 83 ? 19.495 -7.891 -27.198 1.00 89.31 83 LEU A N 1
ATOM 642 C CA . LEU A 1 83 ? 19.755 -7.502 -25.817 1.00 89.31 83 LEU A CA 1
ATOM 643 C C . LEU A 1 83 ? 18.940 -6.262 -25.427 1.00 89.31 83 LEU A C 1
ATOM 645 O O . LEU A 1 83 ? 18.304 -6.253 -24.373 1.00 89.31 83 LEU A O 1
ATOM 649 N N . GLN A 1 84 ? 18.859 -5.259 -26.306 1.00 89.75 84 GLN A N 1
ATOM 650 C CA . GLN A 1 84 ? 18.013 -4.082 -26.088 1.00 89.75 84 GLN A CA 1
ATOM 651 C C . GLN A 1 84 ? 16.532 -4.452 -25.954 1.00 89.75 84 GLN A C 1
ATOM 653 O O . GLN A 1 84 ? 15.837 -3.921 -25.085 1.00 89.75 84 GLN A O 1
ATOM 658 N N . LYS A 1 85 ? 16.043 -5.394 -26.771 1.00 90.31 85 LYS A N 1
ATOM 659 C CA . LYS A 1 85 ? 14.666 -5.889 -26.656 1.00 90.31 85 LYS A CA 1
ATOM 660 C C . LYS A 1 85 ? 14.425 -6.558 -25.300 1.00 90.31 85 LYS A C 1
ATOM 662 O O . LYS A 1 85 ? 13.413 -6.276 -24.663 1.00 90.31 85 LYS A O 1
ATOM 667 N N . SER A 1 86 ? 15.363 -7.386 -24.833 1.00 91.75 86 SER A N 1
ATOM 668 C CA . SER A 1 86 ? 15.260 -8.046 -23.525 1.00 91.75 86 SER A CA 1
ATOM 669 C C . SER A 1 86 ? 15.242 -7.047 -22.364 1.00 91.75 86 SER A C 1
ATOM 671 O O . SER A 1 86 ? 14.425 -7.190 -21.456 1.00 91.75 86 SER A O 1
ATOM 673 N N . ILE A 1 87 ? 16.095 -6.013 -22.396 1.00 91.94 87 ILE A N 1
ATOM 674 C CA . ILE A 1 87 ? 16.130 -4.968 -21.356 1.00 91.94 87 ILE A CA 1
ATOM 675 C C . ILE A 1 87 ? 14.790 -4.229 -21.286 1.00 91.94 87 ILE A C 1
ATOM 677 O O . ILE A 1 87 ? 14.253 -4.028 -20.196 1.00 91.94 87 ILE A O 1
ATOM 681 N N . LYS A 1 88 ? 14.220 -3.865 -22.441 1.00 89.44 88 LYS A N 1
ATOM 682 C CA . LYS A 1 88 ? 12.924 -3.175 -22.510 1.00 89.44 88 LYS A CA 1
ATOM 683 C C . LYS A 1 88 ? 11.797 -4.016 -21.914 1.00 89.44 88 LYS A C 1
ATOM 685 O O . LYS A 1 88 ? 11.037 -3.511 -21.093 1.00 89.44 88 LYS A O 1
ATOM 690 N N . VAL A 1 89 ? 11.725 -5.301 -22.272 1.00 88.81 89 VAL A N 1
ATOM 691 C CA . VAL A 1 89 ? 10.721 -6.225 -21.715 1.00 88.81 89 VAL A CA 1
ATOM 692 C C . VAL A 1 89 ? 10.891 -6.372 -20.203 1.00 88.81 89 VAL A C 1
ATOM 694 O O . VAL A 1 89 ? 9.910 -6.289 -19.468 1.00 88.81 89 VAL A O 1
ATOM 697 N N . MET A 1 90 ? 12.128 -6.525 -19.718 1.00 92.25 90 MET A N 1
ATOM 698 C CA . MET A 1 90 ? 12.401 -6.619 -18.283 1.00 92.25 90 MET A CA 1
ATOM 699 C C . MET A 1 90 ? 11.926 -5.368 -17.532 1.00 92.25 90 MET A C 1
ATOM 701 O O . MET A 1 90 ? 11.367 -5.490 -16.446 1.00 92.25 90 MET A O 1
ATOM 705 N N . ARG A 1 91 ? 12.100 -4.173 -18.114 1.00 92.00 91 ARG A N 1
ATOM 706 C CA . ARG A 1 91 ? 11.659 -2.910 -17.506 1.00 92.00 91 ARG A CA 1
ATOM 707 C C . ARG A 1 91 ? 10.142 -2.833 -17.355 1.00 92.00 91 ARG A C 1
ATOM 709 O O . ARG A 1 91 ? 9.672 -2.561 -16.255 1.00 92.00 91 ARG A O 1
ATOM 716 N N . VAL A 1 92 ? 9.399 -3.167 -18.410 1.00 88.88 92 VAL A N 1
ATOM 717 C CA . VAL A 1 92 ? 7.928 -3.218 -18.360 1.00 88.88 92 VAL A CA 1
ATOM 718 C C . VAL A 1 92 ? 7.455 -4.223 -17.305 1.00 88.88 92 VAL A C 1
ATOM 720 O O . VAL A 1 92 ? 6.555 -3.926 -16.525 1.00 88.88 92 VAL A O 1
ATOM 723 N N . LEU A 1 93 ? 8.094 -5.395 -17.215 1.00 90.88 93 LEU A N 1
ATOM 724 C CA . LEU A 1 93 ? 7.764 -6.384 -16.185 1.00 90.88 93 LEU A CA 1
ATOM 725 C C . LEU A 1 93 ? 8.023 -5.855 -14.768 1.00 90.88 93 LEU A C 1
ATOM 727 O O . LEU A 1 93 ? 7.181 -6.041 -13.895 1.00 90.88 93 LEU A O 1
ATOM 731 N N . MET A 1 94 ? 9.149 -5.178 -14.532 1.00 95.00 94 MET A N 1
ATOM 732 C CA . MET A 1 94 ? 9.453 -4.576 -13.228 1.00 95.00 94 MET A CA 1
ATOM 733 C C . MET A 1 94 ? 8.433 -3.501 -12.838 1.00 95.00 94 MET A C 1
ATOM 735 O O . MET A 1 94 ? 7.991 -3.475 -11.691 1.00 95.00 94 MET A O 1
ATOM 739 N N . GLU A 1 95 ? 8.018 -2.657 -13.785 1.00 93.25 95 GLU A N 1
ATOM 740 C CA . GLU A 1 95 ? 6.985 -1.636 -13.572 1.00 93.25 95 GLU A CA 1
ATOM 741 C C . GLU A 1 95 ? 5.631 -2.272 -13.222 1.00 93.25 95 GLU A C 1
ATOM 743 O O . GLU A 1 95 ? 5.009 -1.889 -12.230 1.00 93.25 95 GLU A O 1
ATOM 748 N N . LEU A 1 96 ? 5.207 -3.301 -13.967 1.00 89.44 96 LEU A N 1
ATOM 749 C CA . LEU A 1 96 ? 3.976 -4.051 -13.689 1.00 89.44 96 LEU A CA 1
ATOM 750 C C . LEU A 1 96 ? 4.003 -4.713 -12.308 1.00 89.44 96 LEU A C 1
ATOM 752 O O . LEU A 1 96 ? 3.018 -4.661 -11.570 1.00 89.44 96 LEU A O 1
ATOM 756 N N . ILE A 1 97 ? 5.136 -5.310 -11.940 1.00 94.56 97 ILE A N 1
ATOM 757 C CA . ILE A 1 97 ? 5.345 -5.907 -10.620 1.00 94.56 97 ILE A CA 1
ATOM 758 C C . ILE A 1 97 ? 5.276 -4.830 -9.525 1.00 94.56 97 ILE A C 1
ATOM 760 O O . ILE A 1 97 ? 4.657 -5.061 -8.486 1.00 94.56 97 ILE A O 1
ATOM 764 N N . GLY A 1 98 ? 5.850 -3.646 -9.759 1.00 94.94 98 GLY A N 1
ATOM 765 C CA . GLY A 1 98 ? 5.776 -2.504 -8.845 1.00 94.94 98 GLY A CA 1
ATOM 766 C C . GLY A 1 98 ? 4.339 -2.039 -8.599 1.00 94.94 98 GLY A C 1
ATOM 767 O O . GLY A 1 98 ? 3.912 -1.921 -7.447 1.00 94.94 98 GLY A O 1
ATOM 768 N N . VAL A 1 99 ? 3.563 -1.858 -9.673 1.00 91.81 99 VAL A N 1
ATOM 769 C CA . VAL A 1 99 ? 2.131 -1.514 -9.610 1.00 91.81 99 VAL A CA 1
ATOM 770 C C . VAL A 1 99 ? 1.341 -2.595 -8.865 1.00 91.81 99 VAL A C 1
ATOM 772 O O . VAL A 1 99 ? 0.584 -2.286 -7.942 1.00 91.81 99 VAL A O 1
ATOM 775 N N . GLY A 1 100 ? 1.546 -3.867 -9.217 1.00 89.50 100 GLY A N 1
ATOM 776 C CA . GLY A 1 100 ? 0.854 -4.999 -8.601 1.00 89.50 100 GLY A CA 1
ATOM 777 C C . GLY A 1 100 ? 1.149 -5.143 -7.106 1.00 89.50 100 GLY A C 1
ATOM 778 O O . GLY A 1 100 ? 0.230 -5.319 -6.307 1.00 89.50 100 GLY A O 1
ATOM 779 N N . ALA A 1 101 ? 2.412 -5.006 -6.699 1.00 95.06 101 ALA A N 1
ATOM 780 C CA . ALA A 1 101 ? 2.800 -5.078 -5.294 1.00 95.06 101 ALA A CA 1
ATOM 781 C C . ALA A 1 101 ? 2.188 -3.935 -4.467 1.00 95.06 101 ALA A C 1
ATOM 783 O O . ALA A 1 101 ? 1.679 -4.174 -3.370 1.00 95.06 101 ALA A O 1
ATOM 784 N N . ALA A 1 102 ? 2.170 -2.709 -5.004 1.00 93.00 102 ALA A N 1
ATOM 785 C CA . ALA A 1 102 ? 1.537 -1.568 -4.345 1.00 93.00 102 ALA A CA 1
ATOM 786 C C . ALA A 1 102 ? 0.018 -1.755 -4.194 1.00 93.00 102 ALA A C 1
ATOM 788 O O . ALA A 1 102 ? -0.535 -1.481 -3.128 1.00 93.00 102 ALA A O 1
ATOM 789 N N . ALA A 1 103 ? -0.645 -2.292 -5.222 1.00 88.69 103 ALA A N 1
ATOM 790 C CA . ALA A 1 103 ? -2.067 -2.618 -5.192 1.00 88.69 103 ALA A CA 1
ATOM 791 C C . ALA A 1 103 ? -2.414 -3.660 -4.117 1.00 88.69 103 ALA A C 1
ATOM 793 O O . ALA A 1 103 ? -3.338 -3.460 -3.328 1.00 88.69 103 ALA A O 1
ATOM 794 N N . VAL A 1 104 ? -1.660 -4.762 -4.055 1.00 92.12 104 VAL A N 1
ATOM 795 C CA . VAL A 1 104 ? -1.869 -5.821 -3.054 1.00 92.12 104 VAL A CA 1
ATOM 796 C C . VAL A 1 104 ? -1.633 -5.291 -1.639 1.00 92.12 104 VAL A C 1
ATOM 798 O O . VAL A 1 104 ? -2.429 -5.569 -0.739 1.00 92.12 104 VAL A O 1
ATOM 801 N N . ALA A 1 105 ? -0.583 -4.491 -1.434 1.00 92.81 105 ALA A N 1
ATOM 802 C CA . ALA A 1 105 ? -0.314 -3.871 -0.141 1.00 92.81 105 ALA A CA 1
ATOM 803 C C . ALA A 1 105 ? -1.443 -2.921 0.283 1.00 92.81 105 ALA A C 1
ATOM 805 O O . ALA A 1 105 ? -1.877 -2.975 1.434 1.00 92.81 105 ALA A O 1
ATOM 806 N N . LEU A 1 106 ? -1.961 -2.112 -0.647 1.00 89.88 106 LEU A N 1
ATOM 807 C CA . LEU A 1 106 ? -3.090 -1.221 -0.397 1.00 89.88 106 LEU A CA 1
ATOM 808 C C . LEU A 1 106 ? -4.323 -2.009 0.059 1.00 89.88 106 LEU A C 1
ATOM 810 O O . LEU A 1 106 ? -4.862 -1.720 1.122 1.00 89.88 106 LEU A O 1
ATOM 814 N N . LEU A 1 107 ? -4.717 -3.056 -0.676 1.00 89.38 107 LEU A N 1
ATOM 815 C CA . LEU A 1 107 ? -5.850 -3.913 -0.299 1.00 89.38 107 LEU A CA 1
ATOM 816 C C . LEU A 1 107 ? -5.663 -4.543 1.088 1.00 89.38 107 LEU A C 1
ATOM 818 O O . LEU A 1 107 ? -6.598 -4.560 1.890 1.00 89.38 107 LEU A O 1
ATOM 822 N N . GLY A 1 108 ? -4.452 -5.020 1.393 1.00 91.25 108 GLY A N 1
ATOM 823 C CA . GLY A 1 108 ? -4.121 -5.569 2.705 1.00 91.25 108 GLY A CA 1
ATOM 824 C C . GLY A 1 108 ? -4.273 -4.539 3.828 1.00 91.25 108 GLY A C 1
ATOM 825 O O . GLY A 1 108 ? -4.879 -4.833 4.858 1.00 91.25 108 GLY A O 1
ATOM 826 N N . ILE A 1 109 ? -3.761 -3.324 3.636 1.00 92.62 109 ILE A N 1
ATOM 827 C CA . ILE A 1 109 ? -3.858 -2.241 4.626 1.00 92.62 109 ILE A CA 1
ATOM 828 C C . ILE A 1 109 ? -5.313 -1.803 4.806 1.00 92.62 109 ILE A C 1
ATOM 830 O O . ILE A 1 109 ? -5.763 -1.644 5.937 1.00 92.62 109 ILE A O 1
ATOM 834 N N . CYS A 1 110 ? -6.089 -1.696 3.725 1.00 89.06 110 CYS A N 1
ATOM 835 C CA . CYS A 1 110 ? -7.516 -1.388 3.799 1.00 89.06 110 CYS A CA 1
ATOM 836 C C . CYS A 1 110 ? -8.298 -2.450 4.582 1.00 89.06 110 CYS A C 1
ATOM 838 O O . CYS A 1 110 ? -9.157 -2.102 5.391 1.00 89.06 110 CYS A O 1
ATOM 840 N N . ALA A 1 111 ? -7.991 -3.733 4.375 1.00 90.44 111 ALA A N 1
ATOM 841 C CA . ALA A 1 111 ? -8.625 -4.824 5.108 1.00 90.44 111 ALA A CA 1
ATOM 842 C C . ALA A 1 111 ? -8.315 -4.767 6.615 1.00 90.44 111 ALA A C 1
ATOM 844 O O . ALA A 1 111 ? -9.236 -4.887 7.420 1.00 90.44 111 ALA A O 1
ATOM 845 N N . ALA A 1 112 ? -7.055 -4.520 6.992 1.00 91.25 112 ALA A N 1
ATOM 846 C CA . ALA A 1 112 ? -6.651 -4.378 8.396 1.00 91.25 112 ALA A CA 1
ATOM 847 C C . ALA A 1 112 ? -7.299 -3.147 9.052 1.00 91.25 112 ALA A C 1
ATOM 849 O O . ALA A 1 112 ? -7.924 -3.247 10.104 1.00 91.25 112 ALA A O 1
ATOM 850 N N . ASN A 1 113 ? -7.264 -2.000 8.370 1.00 90.19 113 ASN A N 1
ATOM 851 C CA . ASN A 1 113 ? -7.918 -0.772 8.819 1.00 90.19 113 ASN A CA 1
ATOM 852 C C . ASN A 1 113 ? -9.423 -0.978 9.056 1.00 90.19 113 ASN A C 1
ATOM 854 O O . ASN A 1 113 ? -9.973 -0.491 10.044 1.00 90.19 113 ASN A O 1
ATOM 858 N N . ARG A 1 114 ? -10.095 -1.731 8.176 1.00 88.62 114 ARG A N 1
ATOM 859 C CA . ARG A 1 114 ? -11.511 -2.072 8.341 1.00 88.62 114 ARG A CA 1
ATOM 860 C C . ARG A 1 114 ? -11.748 -2.996 9.535 1.00 88.62 114 ARG A C 1
ATOM 862 O O . ARG A 1 114 ? -12.710 -2.773 10.262 1.00 88.62 114 ARG A O 1
ATOM 869 N N . ALA A 1 115 ? -10.892 -3.992 9.754 1.00 90.19 115 ALA A N 1
ATOM 870 C CA . ALA A 1 115 ? -10.991 -4.886 10.908 1.00 90.19 115 ALA A CA 1
ATOM 871 C C . ALA A 1 115 ? -10.826 -4.129 12.239 1.00 90.19 115 ALA A C 1
ATOM 873 O O . ALA A 1 115 ? -11.555 -4.395 13.199 1.00 90.19 115 ALA A O 1
ATOM 874 N N . THR A 1 116 ? -9.930 -3.138 12.279 1.00 90.31 116 THR A N 1
ATOM 875 C CA . THR A 1 116 ? -9.764 -2.244 13.432 1.00 90.31 116 THR A CA 1
ATOM 876 C C . THR A 1 116 ? -11.012 -1.393 13.659 1.00 90.31 116 THR A C 1
ATOM 878 O O . THR A 1 116 ? -11.500 -1.331 14.784 1.00 90.31 116 THR A O 1
ATOM 881 N N . LEU A 1 117 ? -11.575 -0.784 12.608 1.00 87.81 117 LEU A N 1
ATOM 882 C CA . LEU A 1 117 ? -12.800 0.018 12.727 1.00 87.81 117 LEU A CA 1
ATOM 883 C C . LEU A 1 117 ? -13.988 -0.806 13.238 1.00 87.81 117 LEU A C 1
ATOM 885 O O . LEU A 1 117 ? -14.652 -0.387 14.186 1.00 87.81 117 LEU A O 1
ATOM 889 N N . ASP A 1 118 ? -14.205 -1.988 12.663 1.00 88.75 118 ASP A N 1
ATOM 890 C CA . ASP A 1 118 ? -15.282 -2.905 13.056 1.00 88.75 118 ASP A CA 1
ATOM 891 C C . ASP A 1 118 ? -15.158 -3.324 14.531 1.00 88.75 118 ASP A C 1
ATOM 893 O O . ASP A 1 118 ? -16.131 -3.310 15.284 1.00 88.75 118 ASP A O 1
ATOM 897 N N . SER A 1 119 ? -13.924 -3.577 14.986 1.00 88.38 119 SER A N 1
ATOM 898 C CA . SER A 1 119 ? -13.645 -3.904 16.390 1.00 88.38 119 SER A CA 1
ATOM 899 C C . SER A 1 119 ? -13.908 -2.730 17.339 1.00 88.38 119 SER A C 1
ATOM 901 O O . SER A 1 119 ? -14.249 -2.952 18.495 1.00 88.38 119 SER A O 1
ATOM 903 N N . THR A 1 120 ? -13.764 -1.483 16.879 1.00 86.12 120 THR A N 1
ATOM 904 C CA . THR A 1 120 ? -14.028 -0.297 17.713 1.00 86.12 120 THR A CA 1
ATOM 905 C C . THR A 1 120 ? -15.503 0.073 17.793 1.00 86.12 120 THR A C 1
ATOM 907 O O . THR A 1 120 ? -15.976 0.473 18.856 1.00 86.12 120 THR A O 1
ATOM 910 N N . GLU A 1 121 ? -16.251 -0.089 16.701 1.00 85.44 121 GLU A N 1
ATOM 911 C CA . GLU A 1 121 ? -17.650 0.340 16.629 1.00 85.44 121 GLU A CA 1
ATOM 912 C C . GLU A 1 121 ? -18.550 -0.482 17.563 1.00 85.44 121 GLU A C 1
ATOM 914 O O . GLU A 1 121 ? -19.384 0.083 18.270 1.00 85.44 121 GLU A O 1
ATOM 919 N N . GLY A 1 122 ? -18.323 -1.797 17.661 1.00 82.94 122 GLY A N 1
ATOM 920 C CA . GLY A 1 122 ? -19.051 -2.665 18.599 1.00 82.94 122 GLY A CA 1
ATOM 921 C C . GLY A 1 122 ? -18.719 -2.420 20.078 1.00 82.94 122 GLY A C 1
ATOM 922 O O . GLY A 1 122 ? -19.394 -2.933 20.971 1.00 82.94 122 GLY A O 1
ATOM 923 N N . SER A 1 123 ? -17.678 -1.635 20.340 1.00 82.94 123 SER A N 1
ATOM 924 C CA . SER A 1 123 ? -17.032 -1.507 21.638 1.00 82.94 123 SER A CA 1
ATOM 925 C C . SER A 1 123 ? -17.264 -0.144 22.299 1.00 82.94 123 SER A C 1
ATOM 927 O O . SER A 1 123 ? -17.312 -0.083 23.529 1.00 82.94 123 SER A O 1
ATOM 929 N N . ASP A 1 124 ? -17.496 0.922 21.523 1.00 81.44 124 ASP A N 1
ATOM 930 C CA . ASP A 1 124 ? -17.673 2.300 22.022 1.00 81.44 124 ASP A CA 1
ATOM 931 C C . ASP A 1 124 ? -18.701 2.398 23.174 1.00 81.44 124 ASP A C 1
ATOM 933 O O . ASP A 1 124 ? -18.445 3.078 24.166 1.00 81.44 124 ASP A O 1
ATOM 937 N N . GLY A 1 125 ? -19.822 1.666 23.105 1.00 81.44 125 GLY A N 1
ATOM 938 C CA . GLY A 1 125 ? -20.854 1.688 24.154 1.00 81.44 125 GLY A CA 1
ATOM 939 C C . GLY A 1 125 ? -20.490 0.935 25.441 1.00 81.44 125 GLY A C 1
ATOM 940 O O . GLY A 1 125 ? -20.953 1.301 26.518 1.00 81.44 125 GLY A O 1
ATOM 941 N N . LYS A 1 126 ? -19.646 -0.103 25.361 1.00 82.44 126 LYS A N 1
ATOM 942 C CA . LYS A 1 126 ? -19.195 -0.861 26.544 1.00 82.44 126 LYS A CA 1
ATOM 943 C C . LYS A 1 126 ? -18.119 -0.100 27.319 1.00 82.44 126 LYS A C 1
ATOM 945 O O . LYS A 1 126 ? -18.119 -0.097 28.547 1.00 82.44 126 LYS A O 1
ATOM 950 N N . PHE A 1 127 ? -17.220 0.569 26.598 1.00 81.94 127 PHE A N 1
ATOM 951 C CA . PHE A 1 127 ? -16.080 1.275 27.185 1.00 81.94 127 PHE A CA 1
ATOM 952 C C . PHE A 1 127 ? -16.425 2.655 27.749 1.00 81.94 127 PHE A C 1
ATOM 954 O O . PHE A 1 127 ? -15.626 3.220 28.495 1.00 81.94 127 PHE A O 1
ATOM 961 N N . GLU A 1 128 ? -17.617 3.185 27.465 1.00 83.00 128 GLU A N 1
ATOM 962 C CA . GLU A 1 128 ? -18.079 4.430 28.082 1.00 83.00 128 GLU A CA 1
ATOM 963 C C . GLU A 1 128 ? -18.170 4.312 29.611 1.00 83.00 128 GLU A C 1
ATOM 965 O O . GLU A 1 128 ? -17.766 5.242 30.305 1.00 83.00 128 GLU A O 1
ATOM 970 N N . LYS A 1 129 ? -18.555 3.143 30.147 1.00 80.81 129 LYS A N 1
ATOM 971 C CA . LYS A 1 129 ? -18.517 2.877 31.597 1.00 80.81 129 LYS A CA 1
ATOM 972 C C . LYS A 1 129 ? -17.092 2.898 32.157 1.00 80.81 129 LYS A C 1
ATOM 974 O O . LYS A 1 129 ? -16.834 3.509 33.185 1.00 80.81 129 LYS A O 1
ATOM 979 N N . LEU A 1 130 ? -16.136 2.285 31.454 1.00 80.25 130 LEU A N 1
ATOM 980 C CA . LEU A 1 130 ? -14.719 2.261 31.852 1.00 80.25 130 LEU A CA 1
ATOM 981 C C . LEU A 1 130 ? -14.078 3.658 31.875 1.00 80.25 130 LEU A C 1
ATOM 983 O O . LEU A 1 130 ? -13.108 3.880 32.603 1.00 80.25 130 LEU A O 1
ATOM 987 N N . ARG A 1 131 ? -14.637 4.612 31.120 1.00 78.44 131 ARG A N 1
ATOM 988 C CA . ARG A 1 131 ? -14.205 6.015 31.115 1.00 78.44 131 ARG A CA 1
ATOM 989 C C . ARG A 1 131 ? -14.362 6.679 32.480 1.00 78.44 131 ARG A C 1
ATOM 991 O O . ARG A 1 131 ? -13.537 7.516 32.839 1.00 78.44 131 ARG A O 1
ATOM 998 N N . GLU A 1 132 ? -15.396 6.303 33.228 1.00 81.81 132 GLU A N 1
ATOM 999 C CA . GLU A 1 132 ? -15.660 6.825 34.571 1.00 81.81 132 GLU A CA 1
ATOM 1000 C C . GLU A 1 132 ? -14.572 6.391 35.568 1.00 81.81 132 GLU A C 1
ATOM 1002 O O . GLU A 1 132 ? -14.201 7.143 36.465 1.00 81.81 132 GLU A O 1
ATOM 1007 N N . TYR A 1 133 ? -13.949 5.235 35.326 1.00 76.75 133 TYR A N 1
ATOM 1008 C CA . TYR A 1 133 ? -12.870 4.679 36.145 1.00 76.75 133 TYR A CA 1
ATOM 1009 C C . TYR A 1 133 ? -11.464 5.180 35.761 1.00 76.75 133 TYR A C 1
ATOM 1011 O O . TYR A 1 133 ? -10.470 4.568 36.151 1.00 76.75 133 TYR A O 1
ATOM 1019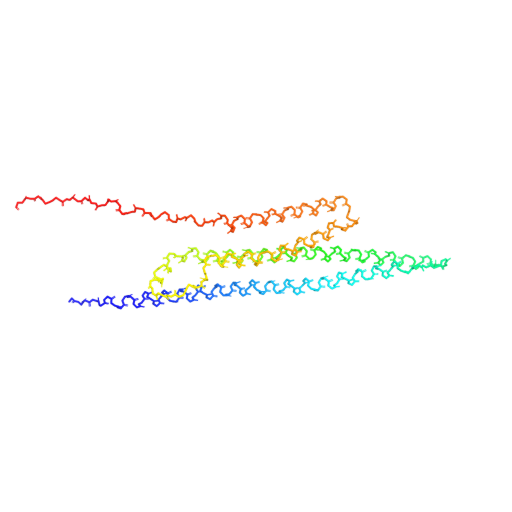 N N . HIS A 1 134 ? -11.346 6.277 35.001 1.00 78.50 134 HIS A N 1
ATOM 1020 C CA . HIS A 1 134 ? -10.062 6.872 34.591 1.00 78.50 134 HIS A CA 1
ATOM 1021 C C . HIS A 1 134 ? -9.119 5.941 33.797 1.00 78.50 134 HIS A C 1
ATOM 1023 O O . HIS A 1 134 ? -7.917 6.209 33.704 1.00 78.50 134 HIS A O 1
ATOM 1029 N N . PHE A 1 135 ? -9.626 4.871 33.176 1.00 72.81 135 PHE A N 1
ATOM 1030 C CA . PHE A 1 135 ? -8.792 4.041 32.307 1.00 72.81 135 PHE A CA 1
ATOM 1031 C C . PHE A 1 135 ? -8.382 4.801 31.036 1.00 72.81 135 PHE A C 1
ATOM 1033 O O . PHE A 1 135 ? -9.183 5.494 30.404 1.00 72.81 135 PHE A O 1
ATOM 1040 N N . LEU A 1 136 ? -7.104 4.668 30.663 1.00 74.12 136 LEU A N 1
ATOM 1041 C CA . LEU A 1 136 ? -6.558 5.194 29.411 1.00 74.12 136 LEU A CA 1
ATOM 1042 C C . LEU A 1 136 ? -7.270 4.537 28.225 1.00 74.12 136 LEU A C 1
ATOM 1044 O O . LEU A 1 136 ? -7.439 3.318 28.193 1.00 74.12 136 LEU A O 1
ATOM 1048 N N . PHE A 1 137 ? -7.656 5.343 27.235 1.00 73.56 137 PHE A N 1
ATOM 1049 C CA . PHE A 1 137 ? -8.258 4.829 26.011 1.00 73.56 137 PHE A CA 1
ATOM 1050 C C . PHE A 1 137 ? -7.317 3.804 25.351 1.00 73.56 137 PHE A C 1
ATOM 1052 O O . PHE A 1 137 ? -6.118 4.076 25.234 1.00 73.56 137 PHE A O 1
ATOM 1059 N N . PRO A 1 138 ? -7.835 2.647 24.893 1.00 72.81 138 PRO A N 1
ATOM 1060 C CA . PRO A 1 138 ? -7.001 1.631 24.249 1.00 72.81 138 PRO A CA 1
ATOM 1061 C C . PRO A 1 138 ? -6.439 2.149 22.919 1.00 72.81 138 PRO A C 1
ATOM 1063 O O . PRO A 1 138 ? -5.383 1.721 22.467 1.00 72.81 138 PRO A O 1
ATOM 1066 N N . ILE A 1 139 ? -7.139 3.112 22.321 1.00 74.38 139 ILE A N 1
ATOM 1067 C CA . ILE A 1 139 ? -6.756 3.837 21.119 1.00 74.38 139 ILE A CA 1
ATOM 1068 C C . ILE A 1 139 ? -6.680 5.309 21.502 1.00 74.38 139 ILE A C 1
ATOM 1070 O O . ILE A 1 139 ? -7.543 5.803 22.225 1.00 74.38 139 ILE A O 1
ATOM 1074 N N . GLY A 1 140 ? -5.667 6.024 21.011 1.00 79.19 140 GLY A N 1
ATOM 1075 C CA . GLY A 1 140 ? -5.593 7.476 21.167 1.00 79.19 140 GLY A CA 1
ATOM 1076 C C . GLY A 1 140 ? -6.852 8.192 20.657 1.00 79.19 140 GLY A C 1
ATOM 1077 O O . GLY A 1 140 ? -7.793 7.591 20.139 1.00 79.19 140 GLY A O 1
ATOM 1078 N N . HIS A 1 141 ? -6.880 9.516 20.787 1.00 82.06 141 HIS A N 1
ATOM 1079 C CA . HIS A 1 141 ? -8.018 10.322 20.345 1.00 82.06 141 HIS A CA 1
ATOM 1080 C C . HIS A 1 141 ? -8.486 9.920 18.929 1.00 82.06 141 HIS A C 1
ATOM 1082 O O . HIS A 1 141 ? -7.663 9.676 18.051 1.00 82.06 141 HIS A O 1
ATOM 1088 N N . LYS A 1 142 ? -9.802 9.901 18.656 1.00 81.81 142 LYS A N 1
ATOM 1089 C CA . LYS A 1 142 ? -10.358 9.461 17.350 1.00 81.81 142 LYS A CA 1
ATOM 1090 C C . LYS A 1 142 ? -9.661 10.098 16.130 1.00 81.81 142 LYS A C 1
ATOM 1092 O O . LYS A 1 142 ? -9.556 9.477 15.076 1.00 81.81 142 LYS A O 1
ATOM 1097 N N . ALA A 1 143 ? -9.153 11.323 16.285 1.00 81.88 143 ALA A N 1
ATOM 1098 C CA . ALA A 1 143 ? -8.381 12.032 15.271 1.00 81.88 143 ALA A CA 1
ATOM 1099 C C . ALA A 1 143 ? -7.004 11.401 14.990 1.00 81.88 143 ALA A C 1
ATOM 1101 O O . ALA A 1 143 ? -6.633 11.280 13.827 1.00 81.88 143 ALA A O 1
ATOM 1102 N N . THR A 1 144 ? -6.260 10.967 16.014 1.00 86.94 144 THR A N 1
ATOM 1103 C CA . THR A 1 144 ? -4.932 10.359 15.830 1.00 86.94 144 THR A CA 1
ATOM 1104 C C . THR A 1 144 ? -5.037 8.983 15.187 1.00 86.94 144 THR A C 1
ATOM 1106 O O . THR A 1 144 ? -4.237 8.673 14.311 1.00 86.94 144 THR A O 1
ATOM 1109 N N . ASN A 1 145 ? -6.062 8.196 15.538 1.00 86.44 145 ASN A N 1
ATOM 1110 C CA . ASN A 1 145 ? -6.320 6.915 14.875 1.00 86.44 145 ASN A CA 1
ATOM 1111 C C . ASN A 1 145 ? -6.598 7.108 13.374 1.00 86.44 145 ASN A C 1
ATOM 1113 O O . ASN A 1 145 ? -5.963 6.488 12.525 1.00 86.44 145 ASN A O 1
ATOM 1117 N N . ARG A 1 146 ? -7.480 8.059 13.031 1.00 86.06 146 ARG A N 1
ATOM 1118 C CA . ARG A 1 146 ? -7.757 8.404 11.627 1.00 86.06 146 ARG A CA 1
ATOM 1119 C C . ARG A 1 146 ? -6.509 8.887 10.896 1.00 86.06 146 ARG A C 1
ATOM 1121 O O . ARG A 1 146 ? -6.289 8.487 9.758 1.00 86.06 146 ARG A O 1
ATOM 1128 N N . ALA A 1 147 ? -5.688 9.715 11.538 1.00 89.56 147 ALA A N 1
ATOM 1129 C CA . ALA A 1 147 ? -4.433 10.172 10.953 1.00 89.56 147 ALA A CA 1
ATOM 1130 C C . ALA A 1 147 ? -3.483 8.997 10.667 1.00 89.56 147 ALA A C 1
ATOM 1132 O O . ALA A 1 147 ? -2.920 8.939 9.577 1.00 89.56 147 ALA A O 1
ATOM 1133 N N . GLY A 1 148 ? -3.367 8.035 11.589 1.00 89.81 148 GLY A N 1
ATOM 1134 C CA . GLY A 1 148 ? -2.583 6.812 11.395 1.00 89.81 148 GLY A CA 1
ATOM 1135 C C . GLY A 1 148 ? -3.080 5.974 10.215 1.00 89.81 148 GLY A C 1
ATOM 1136 O O . GLY A 1 148 ? -2.292 5.602 9.349 1.00 89.81 148 GLY A O 1
ATOM 1137 N N . MET A 1 149 ? -4.396 5.764 10.114 1.00 90.19 149 MET A N 1
ATOM 1138 C CA . MET A 1 149 ? -5.016 5.045 8.993 1.00 90.19 149 MET A CA 1
ATOM 1139 C C . MET A 1 149 ? -4.797 5.740 7.641 1.00 90.19 149 MET A C 1
ATOM 1141 O O . MET A 1 149 ? -4.537 5.084 6.630 1.00 90.19 149 MET A O 1
ATOM 1145 N N . ILE A 1 150 ? -4.906 7.073 7.601 1.00 89.75 150 ILE A N 1
ATOM 1146 C CA . ILE A 1 150 ? -4.655 7.853 6.382 1.00 89.75 150 ILE A CA 1
ATOM 1147 C C . ILE A 1 150 ? -3.179 7.752 6.003 1.00 89.75 150 ILE A C 1
ATOM 1149 O O . ILE A 1 150 ? -2.869 7.489 4.843 1.00 89.75 150 ILE A O 1
ATOM 1153 N N . ALA A 1 151 ? -2.273 7.919 6.968 1.00 91.88 151 ALA A N 1
ATOM 1154 C CA . ALA A 1 151 ? -0.836 7.850 6.735 1.00 91.88 151 ALA A CA 1
ATOM 1155 C C . ALA A 1 151 ? -0.409 6.476 6.193 1.00 91.88 151 ALA A C 1
ATOM 1157 O O . ALA A 1 151 ? 0.319 6.415 5.201 1.00 91.88 151 ALA A O 1
ATOM 1158 N N . SER A 1 152 ? -0.913 5.382 6.777 1.00 93.62 152 SER A N 1
ATOM 1159 C CA . SER A 1 152 ? -0.604 4.020 6.323 1.00 93.62 152 SER A CA 1
ATOM 1160 C C . SER A 1 152 ? -1.149 3.722 4.923 1.00 93.62 152 SER A C 1
ATOM 1162 O O . SER A 1 152 ? -0.518 2.994 4.162 1.00 93.62 152 SER A O 1
ATOM 1164 N N . THR A 1 153 ? -2.277 4.328 4.545 1.00 90.50 153 THR A N 1
ATOM 1165 C CA . THR A 1 153 ? -2.893 4.157 3.218 1.00 90.50 153 THR A CA 1
ATOM 1166 C C . THR A 1 153 ? -2.227 5.032 2.150 1.00 90.50 153 THR A C 1
ATOM 1168 O O . THR A 1 153 ? -2.062 4.606 1.006 1.00 90.50 153 THR A O 1
ATOM 1171 N N . LEU A 1 154 ? -1.812 6.251 2.506 1.00 90.38 154 LEU A N 1
ATOM 1172 C CA . LEU A 1 154 ? -1.194 7.203 1.581 1.00 90.38 154 LEU A CA 1
ATOM 1173 C C . LEU A 1 154 ? 0.105 6.650 0.986 1.00 90.38 154 LEU A C 1
ATOM 1175 O O . LEU A 1 154 ? 0.400 6.871 -0.188 1.00 90.38 154 LEU A O 1
ATOM 1179 N N . PHE A 1 155 ? 0.864 5.903 1.784 1.00 93.12 155 PHE A N 1
ATOM 1180 C CA . PHE A 1 155 ? 2.176 5.417 1.394 1.00 93.12 155 PHE A CA 1
ATOM 1181 C C . PHE A 1 155 ? 2.151 4.457 0.176 1.00 93.12 155 PHE A C 1
ATOM 1183 O O . PHE A 1 155 ? 2.769 4.784 -0.844 1.00 93.12 155 PHE A O 1
ATOM 1190 N N . PRO A 1 156 ? 1.385 3.344 0.177 1.00 92.75 156 PRO A N 1
ATOM 1191 C CA . PRO A 1 156 ? 1.186 2.521 -1.018 1.00 92.75 156 PRO A CA 1
ATOM 1192 C C . PRO A 1 156 ? 0.610 3.290 -2.209 1.00 92.75 156 PRO A C 1
ATOM 1194 O O . PRO A 1 156 ? 0.933 2.965 -3.348 1.00 92.75 156 PRO A O 1
ATOM 1197 N N . CYS A 1 157 ? -0.216 4.315 -1.972 1.00 90.12 157 CYS A N 1
ATOM 1198 C CA . CYS A 1 157 ? -0.801 5.110 -3.051 1.00 90.12 157 CYS A CA 1
ATOM 1199 C C . CYS A 1 157 ? 0.252 5.928 -3.797 1.00 90.12 157 CYS A C 1
ATOM 1201 O O . CYS A 1 157 ? 0.231 5.960 -5.023 1.00 90.12 157 CYS A O 1
ATOM 1203 N N . ILE A 1 158 ? 1.198 6.539 -3.077 1.00 91.88 158 ILE A N 1
ATOM 1204 C CA . ILE A 1 158 ? 2.325 7.261 -3.685 1.00 91.88 158 ILE A CA 1
ATOM 1205 C C . ILE A 1 158 ? 3.189 6.307 -4.518 1.00 91.88 158 ILE A C 1
ATOM 1207 O O . ILE A 1 158 ? 3.586 6.636 -5.632 1.00 91.88 158 ILE A O 1
ATOM 1211 N N . ILE A 1 159 ? 3.463 5.105 -4.007 1.00 94.00 159 ILE A N 1
ATOM 1212 C CA . ILE A 1 159 ? 4.231 4.096 -4.750 1.00 94.00 159 ILE A CA 1
ATOM 1213 C C . ILE A 1 159 ? 3.472 3.655 -6.006 1.00 94.00 159 ILE A C 1
ATOM 1215 O O . ILE A 1 159 ? 4.053 3.577 -7.088 1.00 94.00 159 ILE A O 1
ATOM 1219 N N . PHE A 1 160 ? 2.173 3.385 -5.876 1.00 91.69 160 PHE A N 1
ATOM 1220 C CA . PHE A 1 160 ? 1.322 2.987 -6.989 1.00 91.69 160 PHE A CA 1
ATOM 1221 C C . PHE A 1 160 ? 1.312 4.051 -8.091 1.00 91.69 160 PHE A C 1
ATOM 1223 O O . PHE A 1 160 ? 1.511 3.723 -9.262 1.00 91.69 160 PHE A O 1
ATOM 1230 N N . THR A 1 161 ? 1.115 5.326 -7.733 1.00 88.06 161 THR A N 1
ATOM 1231 C CA . THR A 1 161 ? 1.095 6.427 -8.706 1.00 88.06 161 THR A CA 1
ATOM 1232 C C . THR A 1 161 ? 2.454 6.622 -9.361 1.00 88.06 161 THR A C 1
ATOM 1234 O O . THR A 1 161 ? 2.513 6.837 -10.572 1.00 88.06 161 THR 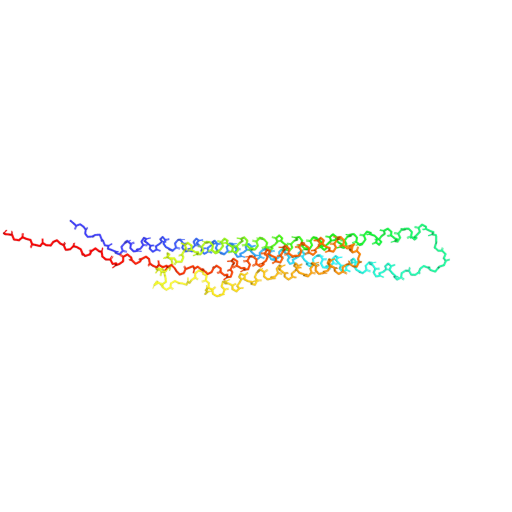A O 1
ATOM 1237 N N . PHE A 1 162 ? 3.541 6.482 -8.602 1.00 93.69 162 PHE A N 1
ATOM 1238 C CA . PHE A 1 162 ? 4.899 6.559 -9.123 1.00 93.69 162 PHE A CA 1
ATOM 1239 C C . PHE A 1 162 ? 5.156 5.502 -10.209 1.00 93.69 162 PHE A C 1
ATOM 1241 O O . PHE A 1 162 ? 5.494 5.856 -11.339 1.00 93.69 162 PHE A O 1
ATOM 1248 N N . TRP A 1 163 ? 4.928 4.218 -9.914 1.00 93.62 163 TRP A N 1
ATOM 1249 C CA . TRP A 1 163 ? 5.155 3.140 -10.887 1.00 93.62 163 TRP A CA 1
ATOM 1250 C C . TRP A 1 163 ? 4.204 3.204 -12.077 1.00 93.62 163 TRP A C 1
ATOM 1252 O O . TRP A 1 163 ? 4.617 2.970 -13.209 1.00 93.62 163 TRP A O 1
ATOM 1262 N N . SER A 1 164 ? 2.953 3.593 -11.838 1.00 88.06 164 SER A N 1
ATOM 1263 C CA . SER A 1 164 ? 1.978 3.814 -12.906 1.00 88.06 164 SER A CA 1
ATOM 1264 C C . SER A 1 164 ? 2.412 4.939 -13.848 1.00 88.06 164 SER A C 1
ATOM 1266 O O . SER A 1 164 ? 2.258 4.829 -15.061 1.00 88.06 164 SER A O 1
ATOM 1268 N N . THR A 1 165 ? 2.993 6.011 -13.302 1.00 87.19 165 THR A N 1
ATOM 1269 C CA . THR A 1 165 ? 3.522 7.121 -14.104 1.00 87.19 165 THR A CA 1
ATOM 1270 C C . THR A 1 165 ? 4.709 6.661 -14.942 1.00 87.19 165 THR A C 1
ATOM 1272 O O . THR A 1 165 ? 4.744 6.957 -16.132 1.00 87.19 165 THR A O 1
ATOM 1275 N N . LEU A 1 166 ? 5.645 5.896 -14.365 1.00 90.56 166 LEU A N 1
ATOM 1276 C CA . LEU A 1 166 ? 6.765 5.332 -15.127 1.00 90.56 166 LEU A CA 1
ATOM 1277 C C . LEU A 1 166 ? 6.275 4.470 -16.294 1.00 90.56 166 LEU A C 1
ATOM 1279 O O . LEU A 1 166 ? 6.674 4.716 -17.434 1.00 90.56 166 LEU A O 1
ATOM 1283 N N . LEU A 1 167 ? 5.331 3.565 -16.021 1.00 87.75 167 LEU A N 1
ATOM 1284 C CA . LEU A 1 167 ? 4.718 2.697 -17.024 1.00 87.75 167 LEU A CA 1
ATOM 1285 C C . LEU A 1 167 ? 4.065 3.499 -18.163 1.00 87.75 167 LEU A C 1
ATOM 1287 O O . LEU A 1 167 ? 4.250 3.172 -19.332 1.00 87.75 167 LEU A O 1
ATOM 1291 N N . LEU A 1 168 ? 3.358 4.589 -17.840 1.00 83.44 168 LEU A N 1
ATOM 1292 C CA . LEU A 1 168 ? 2.747 5.484 -18.832 1.00 83.44 168 LEU A CA 1
ATOM 1293 C C . LEU A 1 168 ? 3.766 6.295 -19.642 1.00 83.44 168 LEU A C 1
ATOM 1295 O O . LEU A 1 168 ? 3.548 6.564 -20.820 1.00 83.44 168 LEU A O 1
ATOM 1299 N N . THR A 1 169 ? 4.862 6.731 -19.019 1.00 85.88 169 THR A N 1
ATOM 1300 C CA . THR A 1 169 ? 5.899 7.529 -19.699 1.00 85.88 169 TH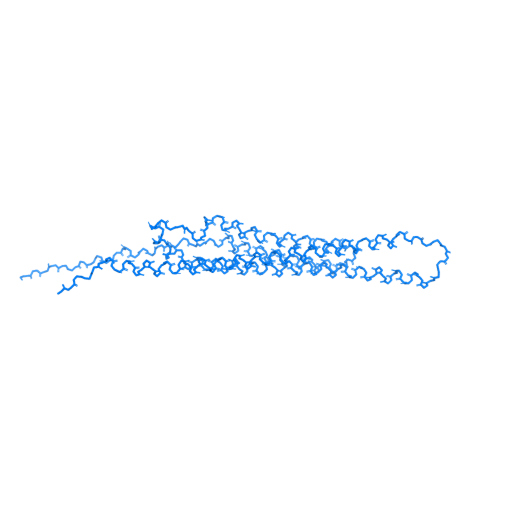R A CA 1
ATOM 1301 C C . THR A 1 169 ? 6.782 6.704 -20.628 1.00 85.88 169 THR A C 1
ATOM 1303 O O . THR A 1 169 ? 7.572 7.263 -21.397 1.00 85.88 169 THR A O 1
ATOM 1306 N N . ASN A 1 170 ? 6.657 5.379 -20.582 1.00 82.88 170 ASN A N 1
ATOM 1307 C CA . ASN A 1 170 ? 7.423 4.479 -21.414 1.00 82.88 170 ASN A CA 1
ATOM 1308 C C . ASN A 1 170 ? 6.989 4.644 -22.884 1.00 82.88 170 ASN A C 1
ATOM 1310 O O . ASN A 1 170 ? 5.956 4.137 -23.313 1.00 82.88 170 ASN A O 1
ATOM 1314 N N . LYS A 1 171 ? 7.793 5.385 -23.665 1.00 66.69 171 LYS A N 1
ATOM 1315 C CA . LYS A 1 171 ? 7.523 5.808 -25.060 1.00 66.69 171 LYS A CA 1
ATOM 1316 C C . LYS A 1 171 ? 7.221 4.675 -26.052 1.00 66.69 171 LYS A C 1
ATOM 1318 O O . LYS A 1 171 ? 6.901 4.952 -27.202 1.00 66.69 171 LYS A O 1
ATOM 1323 N N . TYR A 1 172 ? 7.382 3.426 -25.634 1.00 63.97 172 TYR A N 1
ATOM 1324 C CA . TYR A 1 172 ? 7.175 2.234 -26.450 1.00 63.97 172 TYR A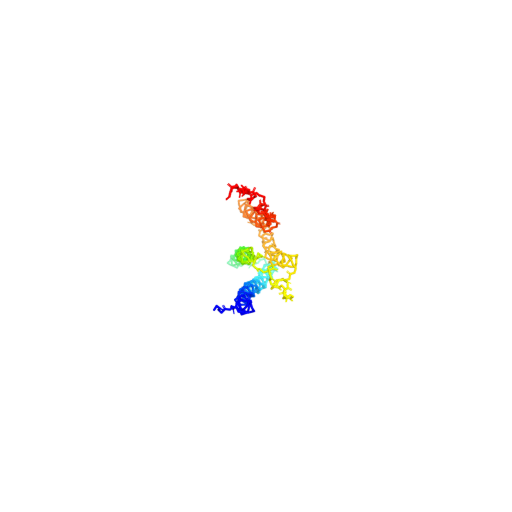 CA 1
ATOM 1325 C C . TYR A 1 172 ? 5.806 1.583 -26.244 1.00 63.97 172 TYR A C 1
ATOM 1327 O O . TYR A 1 172 ? 5.543 0.563 -26.871 1.00 63.97 172 TYR A O 1
ATOM 1335 N N . ALA A 1 173 ? 4.957 2.140 -25.379 1.00 63.38 173 ALA A N 1
ATOM 1336 C CA . ALA A 1 173 ? 3.581 1.694 -25.256 1.00 63.38 173 ALA A CA 1
ATOM 1337 C C . ALA A 1 173 ? 2.823 2.061 -26.540 1.00 63.38 173 ALA A C 1
ATOM 1339 O O . ALA A 1 173 ? 2.734 3.239 -26.903 1.00 63.38 173 ALA A O 1
ATOM 1340 N N . GLU A 1 174 ? 2.288 1.061 -27.243 1.00 78.12 174 GLU A N 1
ATOM 1341 C CA . GLU A 1 174 ? 1.357 1.343 -28.330 1.00 78.12 174 GLU A CA 1
ATOM 1342 C C . GLU A 1 174 ? 0.117 2.067 -27.768 1.00 78.12 174 GLU A C 1
ATOM 1344 O O . GLU A 1 174 ? -0.182 1.965 -26.573 1.00 78.12 174 GLU A O 1
ATOM 1349 N N . PRO A 1 175 ? -0.649 2.809 -28.589 1.00 80.69 175 PRO A N 1
ATOM 1350 C CA . PRO A 1 175 ? -1.842 3.516 -28.118 1.00 80.69 175 PRO A CA 1
ATOM 1351 C C . PRO A 1 175 ? -2.839 2.612 -27.369 1.00 80.69 175 PRO A C 1
ATOM 1353 O O . PRO A 1 175 ? -3.513 3.069 -26.445 1.00 80.69 175 PRO A O 1
ATOM 1356 N N . SER A 1 176 ? -2.907 1.325 -27.729 1.00 78.31 176 SER A N 1
ATOM 1357 C CA . SER A 1 176 ? -3.702 0.307 -27.030 1.00 78.31 176 SER A CA 1
ATOM 1358 C C . SER A 1 176 ? -3.202 0.020 -25.615 1.00 78.31 176 SER A C 1
ATOM 1360 O O . SER A 1 176 ? -4.010 -0.156 -24.702 1.00 78.31 176 SER A O 1
ATOM 1362 N N . ASP A 1 177 ? -1.886 0.014 -25.415 1.00 71.19 177 ASP A N 1
ATOM 1363 C CA . ASP A 1 177 ? -1.260 -0.254 -24.122 1.00 71.19 177 ASP A CA 1
ATOM 1364 C C . ASP A 1 177 ? -1.447 0.944 -23.190 1.00 71.19 177 ASP A C 1
ATOM 1366 O O . ASP A 1 177 ? -1.813 0.780 -22.027 1.00 71.19 177 ASP A O 1
ATOM 1370 N N . ILE A 1 178 ? -1.314 2.164 -23.724 1.00 76.25 178 ILE A N 1
ATOM 1371 C CA . ILE A 1 178 ? -1.593 3.404 -22.987 1.00 76.25 178 ILE A CA 1
ATOM 1372 C C . ILE A 1 178 ? -3.050 3.426 -22.511 1.00 76.25 178 ILE A C 1
ATOM 1374 O O . ILE A 1 178 ? -3.315 3.747 -21.352 1.00 76.25 178 ILE A O 1
ATOM 1378 N N . ALA A 1 179 ? -3.999 3.056 -23.378 1.00 77.81 179 ALA A N 1
ATOM 1379 C CA . ALA A 1 179 ? -5.413 2.998 -23.018 1.00 77.81 179 ALA A CA 1
ATOM 1380 C C . ALA A 1 179 ? -5.684 1.963 -21.913 1.00 77.81 179 ALA A C 1
ATOM 1382 O O . ALA A 1 179 ? -6.397 2.262 -20.955 1.00 77.81 179 ALA A O 1
ATOM 1383 N N . MET A 1 180 ? -5.082 0.772 -22.001 1.00 76.50 180 MET A N 1
ATOM 1384 C CA . MET A 1 180 ? -5.212 -0.264 -20.973 1.00 76.50 180 MET A CA 1
ATOM 1385 C C . MET A 1 180 ? -4.664 0.213 -19.623 1.00 76.50 180 MET A C 1
ATOM 1387 O O . MET A 1 180 ? -5.347 0.098 -18.605 1.00 76.50 180 MET A O 1
ATOM 1391 N N . VAL A 1 181 ? -3.466 0.801 -19.611 1.00 72.81 181 VAL A N 1
ATOM 1392 C CA . VAL A 1 181 ? -2.840 1.318 -18.387 1.00 72.81 181 VAL A CA 1
ATOM 1393 C C . VAL A 1 181 ? -3.660 2.467 -17.798 1.00 72.81 181 VAL A C 1
ATOM 1395 O O . VAL A 1 181 ? -3.892 2.492 -16.591 1.00 72.81 181 VAL A O 1
ATOM 1398 N N . ALA A 1 182 ? -4.183 3.374 -18.626 1.00 78.94 182 ALA A N 1
ATOM 1399 C CA . ALA A 1 182 ? -5.058 4.453 -18.172 1.00 78.94 182 ALA A CA 1
ATOM 1400 C C . ALA A 1 182 ? -6.349 3.926 -17.523 1.00 78.94 182 ALA A C 1
ATOM 1402 O O . ALA A 1 182 ? -6.764 4.446 -16.488 1.00 78.94 182 ALA A O 1
ATOM 1403 N N . VAL A 1 183 ? -6.959 2.872 -18.077 1.00 79.44 183 VAL A N 1
ATOM 1404 C CA . VAL A 1 183 ? -8.138 2.217 -17.484 1.00 79.44 183 VAL A CA 1
ATOM 1405 C C . VAL A 1 183 ? -7.794 1.568 -16.145 1.00 79.44 183 VAL A C 1
ATOM 1407 O O . VAL A 1 183 ? -8.555 1.717 -15.190 1.00 79.44 183 VAL A O 1
ATOM 1410 N N . VAL A 1 184 ? -6.644 0.896 -16.041 1.00 76.88 184 VAL A N 1
ATOM 1411 C CA . VAL A 1 184 ? -6.176 0.309 -14.775 1.00 76.88 184 VAL A CA 1
ATOM 1412 C C . VAL A 1 184 ? -5.964 1.403 -13.729 1.00 76.88 184 VAL A C 1
ATOM 1414 O O . VAL A 1 184 ? -6.473 1.292 -12.617 1.00 76.88 184 VAL A O 1
ATOM 1417 N N . ILE A 1 185 ? -5.288 2.495 -14.084 1.00 78.62 185 ILE A N 1
ATOM 1418 C CA . ILE A 1 185 ? -5.073 3.630 -13.181 1.00 78.62 185 ILE A CA 1
ATOM 1419 C C . ILE A 1 185 ? -6.407 4.239 -12.755 1.00 78.62 185 ILE A C 1
ATOM 1421 O O . ILE A 1 185 ? -6.615 4.450 -11.565 1.00 78.62 185 ILE A O 1
ATOM 1425 N N . LEU A 1 186 ? -7.327 4.479 -13.692 1.00 81.50 186 LEU A N 1
ATOM 1426 C CA . LEU A 1 186 ? -8.657 5.006 -13.393 1.00 81.50 186 LEU A CA 1
ATOM 1427 C C . LEU A 1 186 ? -9.405 4.087 -12.422 1.00 81.50 186 LEU A C 1
ATOM 1429 O O . LEU A 1 186 ? -9.954 4.559 -11.433 1.00 81.50 186 LEU A O 1
ATOM 1433 N N . PHE A 1 187 ? -9.391 2.777 -12.666 1.00 80.69 187 PHE A N 1
ATOM 1434 C CA . PHE A 1 187 ? -10.014 1.790 -11.791 1.00 80.69 187 PHE A CA 1
ATOM 1435 C C . PHE A 1 187 ? -9.427 1.832 -10.375 1.00 80.69 187 PHE A C 1
ATOM 1437 O O . PHE A 1 187 ? -10.175 1.844 -9.400 1.00 80.69 187 PHE A O 1
ATOM 1444 N N . PHE A 1 188 ? -8.106 1.947 -10.244 1.00 75.12 188 PHE A N 1
ATOM 1445 C CA . PHE A 1 188 ? -7.453 2.090 -8.944 1.00 75.12 188 PHE A CA 1
ATOM 1446 C C . PHE A 1 188 ? -7.732 3.430 -8.269 1.00 75.12 188 PHE A C 1
ATOM 1448 O O . PHE A 1 188 ? -7.939 3.456 -7.060 1.00 75.12 188 PHE A O 1
ATOM 1455 N N . VAL A 1 189 ? -7.792 4.530 -9.021 1.00 79.94 189 VAL A N 1
ATOM 1456 C CA . VAL A 1 189 ? -8.210 5.839 -8.502 1.00 79.94 189 VAL A CA 1
ATOM 1457 C C . VAL A 1 189 ? -9.643 5.768 -7.986 1.00 79.94 189 VAL A C 1
ATOM 1459 O O . VAL A 1 189 ? -9.924 6.306 -6.921 1.00 79.94 189 VAL A O 1
ATOM 1462 N N . LEU A 1 190 ? -10.536 5.065 -8.685 1.00 81.12 190 LEU A N 1
ATOM 1463 C CA . LEU A 1 190 ? -11.911 4.849 -8.242 1.00 81.12 190 LEU A CA 1
ATOM 1464 C C . LEU A 1 190 ? -11.977 3.961 -6.996 1.00 81.12 190 LEU A C 1
ATOM 1466 O O . LEU A 1 190 ? -12.709 4.298 -6.071 1.00 81.12 190 LEU A O 1
ATOM 1470 N N . ILE A 1 191 ? -11.191 2.880 -6.924 1.00 79.19 191 ILE A N 1
ATOM 1471 C CA . ILE A 1 191 ? -11.079 2.057 -5.710 1.00 79.19 191 ILE A CA 1
ATOM 1472 C C . ILE A 1 191 ? -10.557 2.896 -4.551 1.00 79.19 191 ILE A C 1
ATOM 1474 O O . ILE A 1 191 ? -11.127 2.856 -3.467 1.00 79.19 191 ILE A O 1
ATOM 1478 N N . PHE A 1 192 ? -9.495 3.668 -4.763 1.00 77.75 192 PHE A N 1
ATOM 1479 C CA . PHE A 1 192 ? -8.927 4.523 -3.733 1.00 77.75 192 PHE A CA 1
ATOM 1480 C C . PHE A 1 192 ? -9.939 5.572 -3.280 1.00 77.75 192 PHE A C 1
ATOM 1482 O O . PHE A 1 192 ? -10.171 5.706 -2.085 1.00 77.75 192 PHE A O 1
ATOM 1489 N N . ALA A 1 193 ? -10.599 6.259 -4.211 1.00 79.50 193 ALA A N 1
ATOM 1490 C CA . ALA A 1 193 ? -11.647 7.220 -3.901 1.00 79.50 193 ALA A CA 1
ATOM 1491 C C . ALA A 1 193 ? -12.797 6.563 -3.130 1.00 79.50 193 ALA A C 1
ATOM 1493 O O . ALA A 1 193 ? -13.264 7.139 -2.157 1.00 79.50 193 ALA A O 1
ATOM 1494 N N . PHE A 1 194 ? -13.208 5.351 -3.508 1.00 82.00 194 PHE A N 1
ATOM 1495 C CA . PHE A 1 194 ? -14.238 4.585 -2.811 1.00 82.00 194 PHE A CA 1
ATOM 1496 C C . PHE A 1 194 ? -13.804 4.182 -1.397 1.00 82.00 194 PHE A C 1
ATOM 1498 O O . PHE A 1 194 ? -14.555 4.373 -0.449 1.00 82.00 194 PHE A O 1
ATOM 1505 N N . VAL A 1 195 ? -12.580 3.681 -1.229 1.00 74.94 195 VAL A N 1
ATOM 1506 C CA . VAL A 1 195 ? -12.017 3.322 0.080 1.00 74.94 195 VAL A CA 1
ATOM 1507 C C . VAL A 1 195 ? -11.890 4.553 0.964 1.00 74.94 195 VAL A C 1
ATOM 1509 O O . VAL A 1 195 ? -12.284 4.520 2.123 1.00 74.94 195 VAL A O 1
ATOM 1512 N N . VAL A 1 196 ? -11.357 5.649 0.431 1.00 76.44 196 VAL A N 1
ATOM 1513 C CA . VAL A 1 196 ? -11.239 6.921 1.143 1.00 76.44 196 VAL A CA 1
ATOM 1514 C C . VAL A 1 196 ? -12.623 7.443 1.505 1.00 76.44 196 VAL A C 1
ATOM 1516 O O . VAL A 1 196 ? -12.820 7.875 2.633 1.00 76.44 196 VAL A O 1
ATOM 1519 N N . PHE A 1 197 ? -13.591 7.362 0.596 1.00 80.75 197 PHE A N 1
ATOM 1520 C CA . PHE A 1 197 ? -14.974 7.746 0.849 1.00 80.75 197 PHE A CA 1
ATOM 1521 C C . PHE A 1 197 ? -15.582 6.910 1.981 1.00 80.75 197 PHE A C 1
ATOM 1523 O O . PHE A 1 197 ? -16.060 7.478 2.958 1.00 80.75 197 PHE A O 1
ATOM 1530 N N . GLU A 1 198 ? -15.504 5.580 1.916 1.00 76.88 198 GLU A N 1
ATOM 1531 C CA . GLU A 1 198 ? -16.022 4.694 2.966 1.00 76.88 198 GLU A CA 1
ATOM 1532 C C . GLU A 1 198 ? -15.305 4.917 4.306 1.00 76.88 198 GLU A C 1
ATOM 1534 O O . GLU A 1 198 ? -15.957 5.008 5.343 1.00 76.88 198 GLU A O 1
ATOM 1539 N N . CYS A 1 199 ? -13.979 5.079 4.307 1.00 69.12 199 CYS A N 1
ATOM 1540 C CA . CYS A 1 199 ? -13.203 5.292 5.529 1.00 69.12 199 CYS A CA 1
ATOM 1541 C C . CYS A 1 199 ? -13.391 6.690 6.140 1.00 69.12 199 CYS A C 1
ATOM 1543 O O . CYS A 1 199 ? -13.360 6.829 7.363 1.00 69.12 199 CYS A O 1
ATOM 1545 N N . LEU A 1 200 ? -13.538 7.740 5.324 1.00 69.00 200 LEU A N 1
ATOM 1546 C CA . LEU A 1 200 ? -13.615 9.123 5.809 1.00 69.00 200 LEU A CA 1
ATOM 1547 C C . LEU A 1 200 ? -15.045 9.592 6.056 1.00 69.00 200 LEU A C 1
ATOM 1549 O O . LEU A 1 200 ? -15.285 10.321 7.021 1.00 69.00 200 LEU A O 1
ATOM 1553 N N . LEU A 1 201 ? -15.979 9.228 5.178 1.00 73.44 201 LEU A N 1
ATOM 1554 C CA . LEU A 1 201 ? -17.318 9.818 5.154 1.00 73.44 201 LEU A CA 1
ATOM 1555 C C . LEU A 1 201 ? -18.368 8.961 5.833 1.00 73.44 201 LEU A C 1
ATOM 1557 O O . LEU A 1 201 ? -19.417 9.492 6.201 1.00 73.44 201 LEU A O 1
ATOM 1561 N N . LYS A 1 202 ? -18.077 7.687 6.107 1.00 74.38 202 LYS A N 1
ATOM 1562 C CA . LYS A 1 202 ? -18.883 6.903 7.037 1.00 74.38 202 LYS A CA 1
ATOM 1563 C C . LYS A 1 202 ? -18.547 7.323 8.463 1.00 74.38 202 LYS A C 1
ATOM 1565 O O . LYS A 1 202 ? -17.923 6.611 9.244 1.00 74.38 202 LYS A O 1
ATOM 1570 N N . THR A 1 203 ? -18.933 8.549 8.799 1.00 61.31 203 THR A N 1
ATOM 1571 C CA . THR A 1 203 ? -19.038 8.941 10.192 1.00 61.31 203 THR A CA 1
ATOM 1572 C C . THR A 1 203 ? -20.114 8.054 10.815 1.00 61.31 203 THR A C 1
ATOM 1574 O O . THR A 1 203 ? -21.182 7.880 10.217 1.00 61.31 203 THR A O 1
ATOM 1577 N N . PRO A 1 204 ? -19.843 7.436 11.978 1.00 60.03 204 PRO A N 1
ATOM 1578 C CA . PRO A 1 204 ? -20.873 6.691 12.678 1.00 60.03 204 PRO A CA 1
ATOM 1579 C C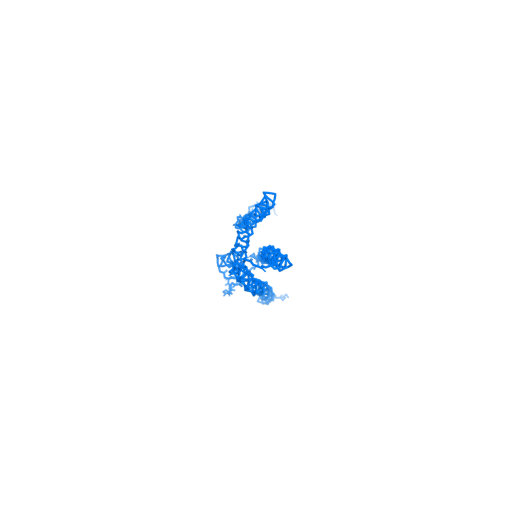 . PRO A 1 204 ? -22.046 7.645 12.881 1.00 60.03 204 PRO A C 1
ATOM 1581 O O . PRO A 1 204 ? -21.862 8.762 13.382 1.00 60.03 204 PRO A O 1
ATOM 1584 N N . LYS A 1 205 ? -23.238 7.243 12.417 1.00 66.06 205 LYS A N 1
ATOM 1585 C CA . LYS A 1 205 ? -24.453 8.008 12.700 1.00 66.06 205 LYS A CA 1
ATOM 1586 C C . LYS A 1 205 ? -24.490 8.179 14.217 1.00 66.06 205 LYS A C 1
ATOM 1588 O O . LYS A 1 205 ? -24.337 7.172 14.907 1.00 66.06 205 LYS A O 1
ATOM 1593 N N . PRO A 1 206 ? -24.638 9.408 14.745 1.00 62.53 206 PRO A N 1
ATOM 1594 C CA . PRO A 1 206 ? -24.773 9.585 16.179 1.00 62.53 206 PRO A CA 1
ATOM 1595 C C . PRO A 1 206 ? -25.921 8.683 16.609 1.00 62.53 206 PRO A C 1
ATOM 1597 O O . PRO A 1 206 ? -27.032 8.835 16.090 1.00 62.53 206 PRO A O 1
ATOM 1600 N N . ASN A 1 207 ? -25.618 7.691 17.455 1.00 62.19 207 ASN A N 1
ATOM 1601 C CA . ASN A 1 207 ? -26.619 6.774 17.970 1.00 62.19 207 ASN A CA 1
ATOM 1602 C C . ASN A 1 207 ? -27.718 7.649 18.545 1.00 62.19 207 ASN A C 1
ATOM 1604 O O . ASN A 1 207 ? -27.521 8.356 19.533 1.00 62.19 207 ASN A O 1
ATOM 1608 N N . THR A 1 208 ? -28.844 7.688 17.839 1.00 68.75 208 THR A N 1
ATOM 1609 C CA . THR A 1 208 ? -30.015 8.405 18.301 1.00 68.75 208 THR A CA 1
ATOM 1610 C C . THR A 1 208 ? -30.463 7.575 19.479 1.00 68.75 208 THR A C 1
ATOM 1612 O O . THR A 1 208 ? -31.007 6.490 19.280 1.00 68.75 208 THR A O 1
ATOM 1615 N N . ILE A 1 209 ? -30.083 8.010 20.683 1.00 69.31 209 ILE A N 1
ATOM 1616 C CA . ILE A 1 209 ? -30.451 7.351 21.931 1.00 69.31 209 ILE A CA 1
ATOM 1617 C C . ILE A 1 209 ? -31.952 7.097 21.807 1.00 69.31 209 ILE A C 1
ATOM 1619 O O . ILE A 1 209 ? -32.696 8.066 21.616 1.00 69.31 209 ILE A O 1
ATOM 1623 N N . PRO A 1 210 ? -32.410 5.832 21.783 1.00 60.84 210 PRO A N 1
ATOM 1624 C CA . PRO A 1 210 ? -33.830 5.572 21.693 1.00 60.84 210 PRO A CA 1
ATOM 1625 C C . PRO A 1 210 ? -34.454 6.251 22.906 1.00 60.84 210 PRO A C 1
ATOM 1627 O O . PRO A 1 210 ? -34.166 5.885 24.045 1.00 60.84 210 PRO A O 1
ATOM 1630 N N . ASN A 1 211 ? -35.251 7.290 22.650 1.00 63.12 211 ASN A N 1
ATOM 1631 C CA . ASN A 1 211 ? -36.002 8.041 23.648 1.00 63.12 211 ASN A CA 1
ATOM 1632 C C . ASN A 1 211 ? -37.102 7.138 24.234 1.00 63.12 211 ASN A C 1
ATOM 1634 O O . ASN A 1 211 ? -38.287 7.404 24.090 1.00 63.12 211 ASN A O 1
ATOM 1638 N N . ASN A 1 212 ? -36.719 6.059 24.914 1.00 60.66 212 ASN A N 1
ATOM 1639 C CA . ASN A 1 212 ? -37.617 5.190 25.669 1.00 60.66 212 ASN A CA 1
ATOM 1640 C C . ASN A 1 212 ? -37.877 5.736 27.084 1.00 60.66 212 ASN A C 1
ATOM 1642 O O . ASN A 1 212 ? -38.372 5.018 27.946 1.00 60.66 212 ASN A O 1
ATOM 1646 N N . ALA A 1 213 ? -37.577 7.016 27.327 1.00 55.53 213 ALA A N 1
ATOM 1647 C CA . ALA A 1 213 ? -37.833 7.689 28.597 1.00 55.53 213 ALA A CA 1
ATOM 1648 C C . ALA A 1 213 ? -39.181 8.436 28.649 1.00 55.53 213 ALA A C 1
ATOM 1650 O O . ALA A 1 213 ? -39.433 9.148 29.617 1.00 55.53 213 ALA A O 1
ATOM 1651 N N . SER A 1 214 ? -40.069 8.290 27.656 1.00 57.56 214 SER A N 1
ATOM 1652 C CA . SER A 1 214 ? -41.414 8.869 27.744 1.00 57.56 214 SER A CA 1
ATOM 1653 C C . SER A 1 214 ? -42.500 7.797 27.762 1.00 57.56 214 SER A C 1
ATOM 1655 O O . SER A 1 214 ? -42.716 7.082 26.790 1.00 57.56 214 SER A O 1
ATOM 1657 N N . SER A 1 215 ? -43.222 7.777 28.883 1.00 57.03 215 SER A N 1
ATOM 1658 C CA . SER A 1 215 ? -44.558 7.206 29.055 1.00 57.03 215 SER A CA 1
ATOM 1659 C C . SER A 1 215 ? -44.673 5.697 29.315 1.00 57.03 215 SER A C 1
ATOM 1661 O O . SER A 1 215 ? -45.180 4.925 28.506 1.00 57.03 215 SER A O 1
ATOM 1663 N N . LYS A 1 216 ? -44.369 5.300 30.556 1.00 56.66 216 LYS A N 1
ATOM 1664 C CA . LYS A 1 216 ? -45.314 4.477 31.335 1.00 56.66 216 LYS A CA 1
ATOM 1665 C C . LYS A 1 216 ? -45.559 5.117 32.700 1.00 56.66 216 LYS A C 1
ATOM 1667 O O . LYS A 1 216 ? -45.244 4.567 33.746 1.00 56.66 216 LYS A O 1
ATOM 1672 N N . GLY A 1 217 ? -46.135 6.314 32.652 1.00 60.25 217 GLY A N 1
ATOM 1673 C CA . GLY A 1 217 ? -46.963 6.843 33.728 1.00 60.25 217 GLY A CA 1
ATOM 1674 C C . GLY A 1 217 ? -48.426 6.533 33.415 1.00 60.25 217 GLY A C 1
ATOM 1675 O O . GLY A 1 217 ? -49.116 7.368 32.849 1.00 60.25 217 GLY A O 1
ATOM 1676 N N . SER A 1 218 ? -48.884 5.330 33.754 1.00 53.16 218 SER A N 1
ATOM 1677 C CA . SER A 1 218 ? -50.307 5.025 33.966 1.00 53.16 218 SER A CA 1
ATOM 1678 C C . SER A 1 218 ? -50.352 4.474 35.386 1.00 53.16 218 SER A C 1
ATOM 1680 O O . SER A 1 218 ? -49.892 3.365 35.621 1.00 53.16 218 SER A O 1
ATOM 1682 N N . LYS A 1 219 ? -50.578 5.301 36.412 1.00 62.69 219 LYS A N 1
ATOM 1683 C CA . LYS A 1 219 ? -51.906 5.773 36.831 1.00 62.69 219 LYS A CA 1
ATOM 1684 C C . LYS A 1 219 ? -52.921 4.623 36.788 1.00 62.69 219 LYS A C 1
ATOM 1686 O O . LYS A 1 219 ? -53.430 4.274 35.728 1.00 62.69 219 LYS A O 1
ATOM 1691 N N . GLY A 1 220 ? -53.088 4.015 37.952 1.00 58.59 220 GLY A N 1
ATOM 1692 C CA . GLY A 1 220 ? -54.220 3.210 38.398 1.00 58.59 220 GLY A CA 1
ATOM 1693 C C . GLY A 1 220 ? -54.188 3.367 39.916 1.00 58.59 220 GLY A C 1
ATOM 1694 O O . GLY A 1 220 ? -53.344 2.766 40.573 1.00 58.59 220 GLY A O 1
ATOM 1695 N N . ASP A 1 221 ? -54.640 4.521 40.394 1.00 61.22 221 ASP A N 1
ATOM 1696 C CA . ASP A 1 221 ? -56.010 4.742 40.870 1.00 61.22 221 ASP A CA 1
ATOM 1697 C C . ASP A 1 221 ? -56.286 3.886 42.106 1.00 61.22 221 ASP A C 1
ATOM 1699 O O . ASP A 1 221 ? -56.530 2.683 42.056 1.00 61.22 221 ASP A O 1
ATOM 1703 N N . ALA A 1 222 ? -56.153 4.571 43.238 1.00 60.06 222 ALA A N 1
ATOM 1704 C CA . ALA A 1 222 ? -56.687 4.167 44.514 1.00 60.06 222 ALA A CA 1
ATOM 1705 C C . ALA A 1 222 ? -58.203 4.378 44.467 1.00 60.06 222 ALA A C 1
ATOM 1707 O O . ALA A 1 222 ? -58.646 5.524 44.460 1.00 60.06 222 ALA A O 1
ATOM 1708 N N . ASP A 1 223 ? -58.971 3.290 44.464 1.00 62.34 223 ASP A N 1
ATOM 1709 C CA . ASP A 1 223 ? -60.409 3.325 44.718 1.00 62.34 223 ASP A CA 1
ATOM 1710 C C . ASP A 1 223 ? -60.733 2.638 46.054 1.00 62.34 223 ASP A C 1
ATOM 1712 O O . ASP A 1 223 ? -60.597 1.429 46.220 1.00 62.34 223 ASP A O 1
ATOM 1716 N N . VAL A 1 224 ? -61.083 3.491 47.019 1.00 63.53 224 VAL A N 1
ATOM 1717 C CA . VAL A 1 224 ? -62.268 3.441 47.892 1.00 63.53 224 VAL A CA 1
ATOM 1718 C C . VAL A 1 224 ? -62.794 2.052 48.325 1.00 63.53 224 VAL A C 1
ATOM 1720 O O . VAL A 1 224 ? -63.560 1.429 47.595 1.00 63.53 224 VAL A O 1
ATOM 1723 N N . HIS A 1 225 ? -62.493 1.627 49.561 1.00 53.53 225 HIS A N 1
ATOM 1724 C CA . HIS A 1 225 ? -63.433 1.511 50.703 1.00 53.53 225 HIS A CA 1
ATOM 1725 C C . HIS A 1 225 ? -62.815 0.775 51.900 1.00 53.53 225 HIS A C 1
ATOM 1727 O O . HIS A 1 225 ? -62.156 -0.267 51.695 1.00 53.53 225 HIS A O 1
#